Protein AF-A0A413R0N7-F1 (afdb_monomer_lite)

Secondary structure (DSSP, 8-state):
--GGG--TT-EEEEESSSEEEEEEEEEETTTTEEEEEETTS--EEEEETT-SSGGGBGGGEEEGGGGS------SS-GGGGG-HHHHHHHHHHHHHHHHHHSPTT--EEEEEE-TTSEEEEEETT--EEEEE--TTSPP-HHHHHHHHHHHHHTTPPP-PPTT-EEEEE-TTT--EEEEE--TTSHHHHHHHHTT--BSSHHHHHHTHHHHHHHHHHHHHHHHHHHHTT--

Radius of gyration: 25.95 Å; chains: 1; bounding box: 59×67×53 Å

Structure (mmCIF, N/CA/C/O backbone):
data_AF-A0A413R0N7-F1
#
_entry.id   AF-A0A413R0N7-F1
#
loop_
_atom_site.group_PDB
_atom_site.id
_atom_site.type_symbol
_atom_site.label_atom_id
_atom_site.label_alt_id
_atom_site.label_comp_id
_atom_site.label_asym_id
_atom_site.label_entity_id
_atom_site.label_seq_id
_atom_site.pdbx_PDB_ins_code
_atom_site.Cartn_x
_atom_site.Cartn_y
_atom_site.Cartn_z
_atom_site.occupancy
_atom_site.B_iso_or_equiv
_atom_site.auth_seq_id
_atom_site.auth_comp_id
_atom_site.auth_asym_id
_atom_site.auth_atom_id
_atom_site.pdbx_PDB_model_num
ATOM 1 N N . MET A 1 1 ? -0.217 -33.513 -11.420 1.00 85.69 1 MET A N 1
ATOM 2 C CA . MET A 1 1 ? -1.113 -34.635 -11.047 1.00 85.69 1 MET A CA 1
ATOM 3 C C . MET A 1 1 ? -0.708 -35.883 -11.823 1.00 85.69 1 MET A C 1
ATOM 5 O O . MET A 1 1 ? 0.141 -35.747 -12.698 1.00 85.69 1 MET A O 1
ATOM 9 N N . LYS A 1 2 ? -1.240 -37.066 -11.499 1.00 89.06 2 LYS A N 1
ATOM 10 C CA . LYS A 1 2 ? -1.077 -38.284 -12.320 1.00 89.06 2 LYS A CA 1
ATOM 11 C C . LYS A 1 2 ? -2.199 -38.403 -13.351 1.00 89.06 2 LYS A C 1
ATOM 13 O O . LYS A 1 2 ? -3.282 -37.854 -13.130 1.00 89.06 2 LYS A O 1
ATOM 18 N N . PHE A 1 3 ? -1.969 -39.124 -14.448 1.00 90.06 3 PHE A N 1
ATOM 19 C CA . PHE A 1 3 ? -2.973 -39.288 -15.505 1.00 90.06 3 PHE A CA 1
ATOM 20 C C . PHE A 1 3 ? -4.271 -39.928 -14.993 1.00 90.06 3 PHE A C 1
ATOM 22 O O . PHE A 1 3 ? -5.363 -39.467 -15.319 1.00 90.06 3 PHE A O 1
ATOM 29 N N . GLU A 1 4 ? -4.174 -40.910 -14.097 1.00 89.75 4 GLU A N 1
ATOM 30 C CA . GLU A 1 4 ? -5.331 -41.616 -13.529 1.00 89.75 4 GLU A CA 1
ATOM 31 C C . GLU A 1 4 ? -6.204 -40.723 -12.628 1.00 89.75 4 GLU A C 1
ATOM 33 O O . GLU A 1 4 ? -7.353 -41.054 -12.331 1.00 89.75 4 GLU A O 1
ATOM 38 N N . GLU A 1 5 ? -5.670 -39.585 -12.178 1.00 88.25 5 GLU A N 1
ATOM 39 C CA . GLU A 1 5 ? -6.392 -38.610 -11.359 1.00 88.25 5 GLU A CA 1
ATOM 40 C C . GLU A 1 5 ? -7.226 -37.646 -12.220 1.00 88.25 5 GLU A C 1
ATOM 42 O O . GLU A 1 5 ? -8.126 -36.984 -11.694 1.00 88.25 5 GLU A O 1
ATOM 47 N N . ALA A 1 6 ? -6.946 -37.547 -13.526 1.00 91.06 6 ALA A N 1
ATOM 48 C CA . ALA A 1 6 ? -7.587 -36.594 -14.424 1.00 91.06 6 ALA A CA 1
ATOM 49 C C . ALA A 1 6 ? -9.044 -36.964 -14.729 1.00 91.06 6 ALA A C 1
ATOM 51 O O . ALA A 1 6 ? -9.392 -38.118 -14.970 1.00 91.06 6 ALA A O 1
ATOM 52 N N . LYS A 1 7 ? -9.919 -35.951 -14.734 1.00 93.25 7 LYS A N 1
ATOM 53 C CA . LYS A 1 7 ? -11.345 -36.098 -15.059 1.00 93.25 7 LYS A CA 1
ATOM 54 C C . LYS A 1 7 ? -11.798 -34.940 -15.934 1.00 93.25 7 LYS A C 1
ATOM 56 O O . LYS A 1 7 ? -11.446 -33.794 -15.661 1.00 93.25 7 LYS A O 1
ATOM 61 N N . ILE A 1 8 ? -12.612 -35.231 -16.948 1.00 92.69 8 ILE A N 1
ATOM 62 C CA . ILE A 1 8 ? -13.290 -34.190 -17.728 1.00 92.69 8 ILE A CA 1
ATOM 63 C C . ILE A 1 8 ? -14.127 -33.335 -16.767 1.00 92.69 8 ILE A C 1
ATOM 65 O O . ILE A 1 8 ? -14.811 -33.861 -15.889 1.00 92.69 8 ILE A O 1
ATOM 69 N N . GLY A 1 9 ? -14.037 -32.015 -16.913 1.00 89.31 9 GLY A N 1
ATOM 70 C CA . GLY A 1 9 ? -14.667 -31.040 -16.025 1.00 89.31 9 GLY A CA 1
ATOM 71 C C . GLY A 1 9 ? -13.848 -30.691 -14.779 1.00 89.31 9 GLY A C 1
ATOM 72 O O . GLY A 1 9 ? -14.268 -29.830 -14.012 1.00 89.31 9 GLY A O 1
ATOM 73 N N . MET A 1 10 ? -12.684 -31.313 -14.556 1.00 91.88 10 MET A N 1
ATOM 74 C CA . MET A 1 10 ? -11.806 -30.931 -13.452 1.00 91.88 10 MET A CA 1
ATOM 75 C C . MET A 1 10 ? -11.160 -29.571 -13.726 1.00 91.88 10 MET A C 1
ATOM 77 O O . MET A 1 10 ? -10.447 -29.398 -14.715 1.00 91.88 10 MET A O 1
ATOM 81 N N . GLU A 1 11 ? -11.368 -28.626 -12.813 1.00 92.62 11 GLU A N 1
ATOM 82 C CA . GLU A 1 11 ? -10.623 -27.372 -12.794 1.00 92.62 11 GLU A CA 1
ATOM 83 C C . GLU A 1 11 ? -9.185 -27.619 -12.325 1.00 92.62 11 GLU A C 1
ATOM 85 O O . GLU A 1 11 ? -8.941 -28.302 -11.324 1.00 92.62 11 GLU A O 1
ATOM 90 N N . VAL A 1 12 ? -8.224 -27.031 -13.029 1.00 91.31 12 VAL A N 1
ATOM 91 C CA . VAL A 1 12 ? -6.790 -27.151 -12.765 1.00 91.31 12 VAL A CA 1
ATOM 92 C C . VAL A 1 12 ? -6.106 -25.791 -12.877 1.00 91.31 12 VAL A C 1
ATOM 94 O O . VAL A 1 12 ? -6.560 -24.889 -13.583 1.00 91.31 12 VAL A O 1
ATOM 97 N N . ILE A 1 13 ? -4.988 -25.647 -12.173 1.00 90.44 13 ILE A N 1
ATOM 98 C CA . ILE A 1 13 ? -4.048 -24.544 -12.353 1.00 90.44 13 ILE A CA 1
ATOM 99 C C . ILE A 1 13 ? -2.737 -25.102 -12.888 1.00 90.44 13 ILE A C 1
ATOM 101 O O . ILE A 1 13 ? -2.205 -26.092 -12.378 1.00 90.44 13 ILE A O 1
ATOM 105 N N . TRP A 1 14 ? -2.195 -24.397 -13.871 1.00 87.62 14 TRP A N 1
ATOM 106 C CA . TRP A 1 14 ? -0.844 -24.569 -14.370 1.00 87.62 14 TRP A CA 1
ATOM 107 C C . TRP A 1 14 ? 0.001 -23.356 -13.970 1.00 87.62 14 TRP A C 1
ATOM 109 O O . TRP A 1 14 ? -0.362 -22.214 -14.252 1.00 87.62 14 TRP A O 1
ATOM 119 N N . ASN A 1 15 ? 1.125 -23.594 -13.290 1.00 75.56 15 ASN A N 1
ATOM 120 C CA . ASN A 1 15 ? 2.086 -22.556 -12.891 1.00 75.56 15 ASN A CA 1
ATOM 121 C C . ASN A 1 15 ? 3.371 -22.650 -13.734 1.00 75.56 15 ASN A C 1
ATOM 123 O O . ASN A 1 15 ? 4.465 -22.727 -13.177 1.00 75.56 15 ASN A O 1
ATOM 127 N N . GLY A 1 16 ? 3.228 -22.709 -15.060 1.00 72.12 16 GLY A N 1
ATOM 128 C CA . GLY A 1 16 ? 4.356 -22.644 -15.991 1.00 72.12 16 GLY A CA 1
ATOM 129 C C . GLY A 1 16 ? 4.849 -21.213 -16.219 1.00 72.12 16 GLY A C 1
ATOM 130 O O . GLY A 1 16 ? 4.716 -20.345 -15.355 1.00 72.12 16 GLY A O 1
ATOM 131 N N . SER A 1 17 ? 5.384 -20.947 -17.414 1.00 69.25 17 SER A N 1
ATOM 132 C CA . SER A 1 17 ? 5.819 -19.605 -17.845 1.00 69.25 17 SER A CA 1
ATOM 133 C C . SER A 1 17 ? 4.695 -18.566 -17.798 1.00 69.25 17 SER A C 1
ATOM 135 O O . SER A 1 17 ? 4.945 -17.376 -17.618 1.00 69.25 17 SER A O 1
ATOM 137 N N . THR A 1 18 ? 3.444 -19.006 -17.919 1.00 68.06 18 THR A N 1
ATOM 138 C CA . THR A 1 18 ? 2.259 -18.177 -17.716 1.00 68.06 18 THR A CA 1
ATOM 139 C C . THR A 1 18 ? 1.304 -18.921 -16.797 1.00 68.06 18 THR A C 1
ATOM 141 O O . THR A 1 18 ? 0.946 -20.069 -17.057 1.00 68.06 18 THR A O 1
ATOM 144 N N . LYS A 1 19 ? 0.902 -18.284 -15.692 1.00 81.31 19 LYS A N 1
ATOM 145 C CA . LYS A 1 19 ? -0.088 -18.874 -14.788 1.00 81.31 19 LYS A CA 1
ATOM 146 C C . LYS A 1 19 ? -1.435 -18.936 -15.494 1.00 81.31 19 LYS A C 1
ATOM 148 O O . LYS A 1 19 ? -1.950 -17.905 -15.917 1.00 81.31 19 LYS A O 1
ATOM 153 N N . MET A 1 20 ? -2.009 -20.128 -15.570 1.00 85.44 20 MET A N 1
ATOM 154 C CA . MET A 1 20 ? -3.288 -20.375 -16.227 1.00 85.44 20 MET A CA 1
ATOM 155 C C . MET A 1 20 ? -4.208 -21.139 -15.281 1.00 85.44 20 MET A C 1
ATOM 157 O O . MET A 1 20 ? -3.799 -22.126 -14.666 1.00 85.44 20 MET A O 1
ATOM 161 N N . LYS A 1 21 ? -5.462 -20.692 -15.202 1.00 90.94 21 LYS A N 1
ATOM 162 C CA . LYS A 1 21 ? -6.581 -21.476 -14.676 1.00 90.94 21 LYS A CA 1
ATOM 163 C C . LYS A 1 21 ? -7.406 -21.979 -15.856 1.00 90.94 21 LYS A C 1
ATOM 165 O O . LYS A 1 21 ? -7.649 -21.223 -16.800 1.00 90.94 21 LYS A O 1
ATOM 170 N N . GLY A 1 22 ? -7.786 -23.247 -15.816 1.00 92.06 22 GLY A N 1
ATOM 171 C CA . GLY A 1 22 ? -8.585 -23.847 -16.870 1.00 92.06 22 GLY A CA 1
ATOM 172 C C . GLY A 1 22 ? -9.250 -25.144 -16.447 1.00 92.06 22 GLY A C 1
ATOM 173 O O . GLY A 1 22 ? -9.088 -25.618 -15.324 1.00 92.06 22 GLY A O 1
ATOM 174 N N . THR A 1 23 ? -9.998 -25.722 -17.376 1.00 94.75 23 THR A N 1
ATOM 175 C CA . THR A 1 23 ? -10.758 -26.956 -17.173 1.00 94.75 23 THR A CA 1
ATOM 176 C C . THR A 1 23 ? -10.256 -28.041 -18.116 1.00 94.75 23 THR A C 1
ATOM 178 O O . THR A 1 23 ? -10.036 -27.782 -19.302 1.00 94.75 23 THR A O 1
ATOM 181 N N . ILE A 1 24 ? -10.097 -29.264 -17.606 1.00 95.50 24 ILE A N 1
ATOM 182 C CA . ILE A 1 24 ? -9.829 -30.440 -18.440 1.00 95.50 24 ILE A CA 1
ATOM 183 C C . ILE A 1 24 ? -11.075 -30.733 -19.277 1.00 95.50 24 ILE A C 1
ATOM 185 O O . ILE A 1 24 ? -12.147 -31.012 -18.740 1.00 95.50 24 ILE A O 1
ATOM 189 N N . THR A 1 25 ? -10.939 -30.677 -20.596 1.00 96.06 25 THR A N 1
ATOM 190 C CA . THR A 1 25 ? -12.051 -30.880 -21.542 1.00 96.06 25 THR A CA 1
ATOM 191 C C . THR A 1 25 ? -11.939 -32.179 -22.326 1.00 96.06 25 THR A C 1
ATOM 193 O O . THR A 1 25 ? -12.964 -32.731 -22.717 1.00 96.06 25 THR A O 1
ATOM 196 N N . ILE A 1 26 ? -10.719 -32.683 -22.525 1.00 95.69 26 ILE A N 1
ATOM 197 C CA . ILE A 1 26 ? -10.444 -33.936 -23.235 1.00 95.69 26 ILE A CA 1
ATOM 198 C C . ILE A 1 26 ? -9.404 -34.724 -22.442 1.00 95.69 26 ILE A C 1
ATOM 200 O O . ILE A 1 26 ? -8.494 -34.136 -21.857 1.00 95.69 26 ILE A O 1
ATOM 204 N N . ILE A 1 27 ? -9.562 -36.045 -22.434 1.00 95.62 27 ILE A N 1
ATOM 205 C CA . ILE A 1 27 ? -8.580 -37.011 -21.949 1.00 95.62 27 ILE A CA 1
ATOM 206 C C . ILE A 1 27 ? -8.322 -37.972 -23.108 1.00 95.62 27 ILE A C 1
ATOM 208 O O . ILE A 1 27 ? -9.264 -38.613 -23.578 1.00 95.62 27 ILE A O 1
ATOM 212 N N . ASP A 1 28 ? -7.079 -38.050 -23.568 1.00 92.94 28 ASP A N 1
ATOM 213 C CA . ASP A 1 28 ? -6.640 -39.004 -24.580 1.00 92.94 28 ASP A CA 1
ATOM 214 C C . ASP A 1 28 ? -5.872 -40.144 -23.904 1.00 92.94 28 ASP A C 1
ATOM 216 O O . ASP A 1 28 ? -4.867 -39.951 -23.219 1.00 92.94 28 ASP A O 1
ATOM 220 N N . THR A 1 29 ? -6.392 -41.359 -24.047 1.00 91.19 29 THR A N 1
ATOM 221 C CA . THR A 1 29 ? -5.802 -42.560 -23.453 1.00 91.19 29 THR A CA 1
ATOM 222 C C . THR A 1 29 ? -4.704 -43.182 -24.311 1.00 91.19 29 THR A C 1
ATOM 224 O O . THR A 1 29 ? -3.987 -44.042 -23.802 1.00 91.19 29 THR A O 1
ATOM 227 N N . GLN A 1 30 ? -4.587 -42.814 -25.593 1.00 88.69 30 GLN A N 1
ATOM 228 C CA . GLN A 1 30 ? -3.574 -43.380 -26.492 1.00 88.69 30 GLN A CA 1
ATOM 229 C C . GLN A 1 30 ? -2.180 -42.862 -26.147 1.00 88.69 30 GLN A C 1
ATOM 231 O O . GLN A 1 30 ? -1.244 -43.651 -26.049 1.00 88.69 30 GLN A O 1
ATOM 236 N N . ASP A 1 31 ? -2.061 -41.557 -25.911 1.00 89.19 31 ASP A N 1
ATOM 237 C CA . ASP A 1 31 ? -0.804 -40.881 -25.573 1.00 89.19 31 ASP A CA 1
ATOM 238 C C . ASP A 1 31 ? -0.749 -40.388 -24.116 1.00 89.19 31 ASP A C 1
ATOM 240 O O . ASP A 1 31 ? 0.201 -39.716 -23.715 1.00 89.19 31 ASP A O 1
ATOM 244 N N . LYS A 1 32 ? -1.756 -40.754 -23.309 1.00 91.88 32 LYS A N 1
ATOM 245 C CA . LYS A 1 32 ? -1.904 -40.357 -21.902 1.00 91.88 32 LYS A CA 1
ATOM 246 C C . LYS A 1 32 ? -1.790 -38.843 -21.712 1.00 91.88 32 LYS A C 1
ATOM 248 O O . LYS A 1 32 ? -0.984 -38.351 -20.912 1.00 91.88 32 LYS A O 1
ATOM 253 N N . SER A 1 33 ? -2.622 -38.104 -22.437 1.00 93.44 33 SER A N 1
ATOM 254 C CA . SER A 1 33 ? -2.637 -36.647 -22.409 1.00 93.44 33 SER A CA 1
ATOM 255 C C . SER A 1 33 ? -4.002 -36.059 -22.053 1.00 93.44 33 SER A C 1
ATOM 257 O O . SER A 1 33 ? -5.047 -36.711 -22.127 1.00 93.44 33 SER A O 1
ATOM 259 N N . VAL A 1 34 ? -4.008 -34.804 -21.606 1.00 95.19 34 VAL A N 1
ATOM 260 C CA . VAL A 1 34 ? -5.233 -34.061 -21.288 1.00 95.19 34 VAL A CA 1
ATOM 261 C C . VAL A 1 34 ? -5.216 -32.680 -21.924 1.00 95.19 34 VAL A C 1
ATOM 263 O O . VAL A 1 34 ? -4.203 -31.980 -21.885 1.00 95.19 34 VAL A O 1
ATOM 266 N N . LEU A 1 35 ? -6.357 -32.260 -22.471 1.00 95.19 35 LEU A N 1
ATOM 267 C CA . LEU A 1 35 ? -6.546 -30.911 -22.997 1.00 95.19 35 LEU A CA 1
ATOM 268 C C . LEU A 1 35 ? -7.145 -30.011 -21.922 1.00 95.19 35 LEU A C 1
ATOM 270 O O . LEU A 1 35 ? -8.294 -30.204 -21.507 1.00 95.19 35 LEU A O 1
ATOM 274 N N . VAL A 1 36 ? -6.408 -28.972 -21.544 1.00 94.31 36 VAL A N 1
ATOM 275 C CA . VAL A 1 36 ? -6.887 -27.918 -20.649 1.00 94.31 36 VAL A CA 1
ATOM 276 C C . VAL A 1 36 ? -7.262 -26.691 -21.470 1.00 94.31 36 VAL A C 1
ATOM 278 O O . VAL A 1 36 ? -6.453 -26.166 -22.236 1.00 94.31 36 VAL A O 1
ATOM 281 N N . VAL A 1 37 ? -8.491 -26.213 -21.288 1.00 93.69 37 VAL A N 1
ATOM 282 C CA . VAL A 1 37 ? -8.981 -24.961 -21.881 1.00 93.69 37 VAL A CA 1
ATOM 283 C C . VAL A 1 37 ? -9.011 -23.893 -20.797 1.00 93.69 37 VAL A C 1
ATOM 285 O O . VAL A 1 37 ? -9.559 -24.142 -19.723 1.00 93.69 37 VAL A O 1
ATOM 288 N N . SER A 1 38 ? -8.415 -22.728 -21.052 1.00 90.81 38 SER A N 1
ATOM 289 C CA . SER A 1 38 ? -8.383 -21.628 -20.079 1.00 90.81 38 SER A CA 1
ATOM 290 C C . SER A 1 38 ? -9.768 -21.034 -19.847 1.00 90.81 38 SER A C 1
ATOM 292 O O . SER A 1 38 ? -10.638 -21.082 -20.720 1.00 90.81 38 SER A O 1
ATOM 294 N N . ASP A 1 39 ? -9.960 -20.421 -18.679 1.00 86.38 39 ASP A N 1
ATOM 295 C CA . ASP A 1 39 ? -11.225 -19.767 -18.317 1.00 86.38 39 ASP A CA 1
ATOM 296 C C . ASP A 1 39 ? -11.583 -18.616 -19.285 1.00 86.38 39 ASP A C 1
ATOM 298 O O . ASP A 1 39 ? -12.751 -18.425 -19.623 1.00 86.38 39 ASP A O 1
ATOM 302 N N . ASP A 1 40 ? -10.577 -17.895 -19.798 1.00 83.38 40 ASP A N 1
ATOM 303 C CA . ASP A 1 40 ? -10.729 -16.860 -20.837 1.00 83.38 40 ASP A CA 1
ATOM 304 C C . ASP A 1 40 ? -10.950 -17.432 -22.254 1.00 83.38 40 ASP A C 1
ATOM 306 O O . ASP A 1 40 ? -11.175 -16.682 -23.204 1.00 83.38 40 ASP A O 1
ATOM 310 N N . LYS A 1 41 ? -10.909 -18.765 -22.395 1.00 82.06 41 LYS A N 1
ATOM 311 C CA . LYS A 1 41 ? -11.032 -19.545 -23.639 1.00 82.06 41 LYS A CA 1
ATOM 312 C C . LYS A 1 41 ? -9.979 -19.236 -24.705 1.00 82.06 41 LYS A C 1
ATOM 314 O O . LYS A 1 41 ? -10.099 -19.734 -25.827 1.00 82.06 41 LYS A O 1
ATOM 319 N N . PHE A 1 42 ? -8.964 -18.443 -24.373 1.00 82.19 42 PHE A N 1
ATOM 320 C CA . PHE A 1 42 ? -7.923 -18.023 -25.301 1.00 82.19 42 PHE A CA 1
ATOM 321 C C . PHE A 1 42 ? -6.896 -19.135 -25.547 1.00 82.19 42 PHE A C 1
ATOM 323 O O . PHE A 1 42 ? -6.450 -19.331 -26.676 1.00 82.19 42 PHE A O 1
ATOM 330 N N . PHE A 1 43 ? -6.562 -19.911 -24.513 1.00 82.75 43 PHE A N 1
ATOM 331 C CA . PHE A 1 43 ? -5.569 -20.978 -24.577 1.00 82.75 43 PHE A CA 1
ATOM 332 C C . PHE A 1 43 ? -6.212 -22.362 -24.506 1.00 82.75 43 PHE A C 1
ATOM 334 O O . PHE A 1 43 ? -7.103 -22.634 -23.696 1.00 82.75 43 PHE A O 1
ATOM 341 N N . LYS A 1 44 ? -5.708 -23.265 -25.348 1.00 91.81 44 LYS A N 1
ATOM 342 C CA . LYS A 1 44 ? -6.012 -24.697 -25.321 1.00 91.81 44 LYS A CA 1
ATOM 343 C C . LYS A 1 44 ? -4.687 -25.442 -25.362 1.00 91.81 44 LYS A C 1
ATOM 345 O O . LYS A 1 44 ? -4.005 -25.406 -26.383 1.00 91.81 44 LYS A O 1
ATOM 350 N N . LEU A 1 45 ? -4.301 -26.040 -24.242 1.00 91.75 45 LEU A N 1
ATOM 351 C CA . LEU A 1 45 ? -2.979 -26.639 -24.068 1.00 91.75 45 LEU A CA 1
ATOM 352 C C . LEU A 1 45 ? -3.104 -28.112 -23.699 1.00 91.75 45 LEU A C 1
ATOM 354 O O . LEU A 1 45 ? -3.902 -28.474 -22.833 1.00 91.75 45 LEU A O 1
ATOM 358 N N . TRP A 1 46 ? -2.301 -28.939 -24.363 1.00 92.94 46 TRP A N 1
ATOM 359 C CA . TRP A 1 46 ? -2.164 -30.356 -24.056 1.00 92.94 46 TRP A CA 1
ATOM 360 C C . TRP A 1 46 ? -1.082 -30.574 -23.004 1.00 92.94 46 TRP A C 1
ATOM 362 O O . TRP A 1 46 ? -0.028 -29.939 -23.058 1.00 92.94 46 TRP A O 1
ATOM 372 N N . PHE A 1 47 ? -1.354 -31.478 -22.069 1.00 92.69 47 PHE A N 1
ATOM 373 C CA . PHE A 1 47 ? -0.420 -31.917 -21.039 1.00 92.69 47 PHE A CA 1
ATOM 374 C C . PHE A 1 47 ? -0.273 -33.433 -21.094 1.00 92.69 47 PHE A C 1
ATOM 376 O O . PHE A 1 47 ? -1.287 -34.118 -21.195 1.00 92.69 47 PHE A O 1
ATOM 383 N N . PHE A 1 48 ? 0.951 -33.950 -20.995 1.00 92.44 48 PHE A N 1
ATOM 384 C CA . PHE A 1 48 ? 1.275 -35.365 -21.229 1.00 92.44 48 PHE A CA 1
ATOM 385 C C . PHE A 1 48 ? 1.909 -35.996 -19.983 1.00 92.44 48 PHE A C 1
ATOM 387 O O . PHE A 1 48 ? 2.712 -35.349 -19.307 1.00 92.44 48 PHE A O 1
ATOM 394 N N . ASP A 1 49 ? 1.550 -37.241 -19.660 1.00 86.19 49 ASP A N 1
ATOM 395 C CA . ASP A 1 49 ? 2.052 -37.971 -18.476 1.00 86.19 49 ASP A CA 1
ATOM 396 C C . ASP A 1 49 ? 3.570 -38.260 -18.542 1.00 86.19 49 ASP A C 1
ATOM 398 O O . ASP A 1 49 ? 4.263 -38.265 -17.518 1.00 86.19 49 ASP A O 1
ATOM 402 N N . ASP A 1 50 ? 4.091 -38.416 -19.765 1.00 80.19 50 ASP A N 1
ATOM 403 C CA . ASP A 1 50 ? 5.502 -38.678 -20.084 1.00 80.19 50 ASP A CA 1
ATOM 404 C C . ASP A 1 50 ? 6.027 -37.694 -21.148 1.00 80.19 50 ASP A C 1
ATOM 406 O O . ASP A 1 50 ? 6.456 -38.059 -22.240 1.00 80.19 50 ASP A O 1
ATOM 410 N N . SER A 1 51 ? 5.889 -36.396 -20.868 1.00 73.31 51 SER A N 1
ATOM 411 C CA . SER A 1 51 ? 6.313 -35.339 -21.791 1.00 73.31 51 SER A CA 1
ATOM 4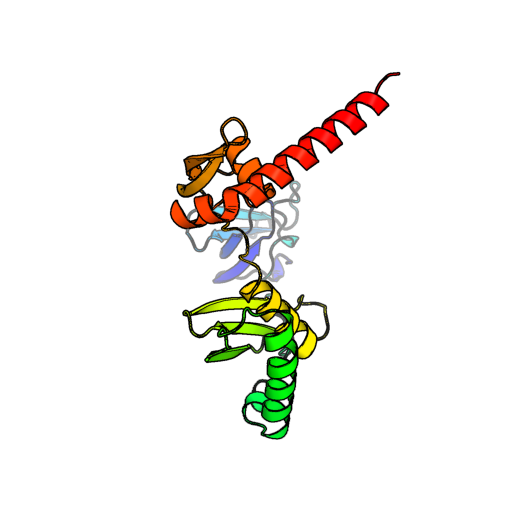12 C C . SER A 1 51 ? 7.842 -35.217 -21.859 1.00 73.31 51 SER A C 1
ATOM 414 O O . SER A 1 51 ? 8.477 -34.933 -20.844 1.00 73.31 51 SER A O 1
ATOM 416 N N . GLU A 1 52 ? 8.432 -35.270 -23.061 1.00 72.44 52 GLU A N 1
ATOM 417 C CA . GLU A 1 52 ? 9.838 -34.872 -23.281 1.00 72.44 52 GLU A CA 1
ATOM 418 C C . GLU A 1 52 ? 10.077 -33.386 -22.945 1.00 72.44 52 GLU A C 1
ATOM 420 O O . GLU A 1 52 ? 11.186 -32.979 -22.592 1.00 72.44 52 GLU A O 1
ATOM 425 N N . ASN A 1 53 ? 9.025 -32.561 -23.023 1.00 75.38 53 ASN A N 1
ATOM 426 C CA . ASN A 1 53 ? 9.060 -31.167 -22.601 1.00 75.38 53 ASN A CA 1
ATOM 427 C C . ASN A 1 53 ? 8.469 -31.022 -21.184 1.00 75.38 53 ASN A C 1
ATOM 429 O O . ASN A 1 53 ? 7.241 -31.067 -21.035 1.00 75.38 53 ASN A O 1
ATOM 433 N N . PRO A 1 54 ? 9.285 -30.750 -20.148 1.00 74.88 54 PRO A N 1
ATOM 434 C CA . PRO A 1 54 ? 8.817 -30.704 -18.759 1.00 74.88 54 PRO A CA 1
ATOM 435 C C . PRO A 1 54 ? 7.787 -29.591 -18.504 1.00 74.88 54 PRO A C 1
ATOM 437 O O . PRO A 1 54 ? 7.066 -29.622 -17.510 1.00 74.88 54 PRO A O 1
ATOM 440 N N . THR A 1 55 ? 7.688 -28.611 -19.407 1.00 78.56 55 THR A N 1
ATOM 441 C CA . THR A 1 55 ? 6.752 -27.480 -19.323 1.00 78.56 55 THR A CA 1
ATOM 442 C C . THR A 1 55 ? 5.290 -27.920 -19.419 1.00 78.56 55 THR A C 1
ATOM 444 O O . THR A 1 55 ? 4.430 -27.348 -18.746 1.00 78.56 55 THR A O 1
ATOM 447 N N . PHE A 1 56 ? 5.025 -28.947 -20.230 1.00 85.44 56 PHE A N 1
ATOM 448 C CA . PHE A 1 56 ? 3.692 -29.497 -20.494 1.00 85.44 56 PHE A CA 1
ATOM 449 C C . PHE A 1 56 ? 3.526 -30.899 -19.894 1.00 85.44 56 PHE A C 1
ATOM 451 O O . PHE A 1 56 ? 2.670 -31.670 -20.315 1.00 85.44 56 PHE A O 1
ATOM 458 N N . ASP A 1 57 ? 4.338 -31.240 -18.892 1.00 87.62 57 ASP A N 1
ATOM 459 C CA . ASP A 1 57 ? 4.159 -32.474 -18.130 1.00 87.62 57 ASP A CA 1
ATOM 460 C C . ASP A 1 57 ? 2.889 -32.358 -17.266 1.00 87.62 57 ASP A C 1
ATOM 462 O O . ASP A 1 57 ? 2.659 -31.352 -16.583 1.00 87.62 57 ASP A O 1
ATOM 466 N N . LEU A 1 58 ? 2.061 -33.400 -17.268 1.00 88.81 58 LEU A N 1
ATOM 467 C CA . LEU A 1 58 ? 0.843 -33.518 -16.466 1.00 88.81 58 LEU A CA 1
ATOM 468 C C . LEU A 1 58 ? 1.093 -33.319 -14.958 1.00 88.81 58 LEU A C 1
ATOM 470 O O . LEU A 1 58 ? 0.229 -32.832 -14.214 1.00 88.81 58 LEU A O 1
ATOM 474 N N . LYS A 1 59 ? 2.308 -33.616 -14.488 1.00 88.12 59 LYS A N 1
ATOM 475 C CA . LYS A 1 59 ? 2.774 -33.355 -13.119 1.00 88.12 59 LYS A CA 1
ATOM 476 C C . LYS A 1 59 ? 2.727 -31.870 -12.759 1.00 88.12 59 LYS A C 1
ATOM 478 O O . LYS A 1 59 ? 2.527 -31.555 -11.585 1.00 88.12 59 LYS A O 1
ATOM 483 N N . THR A 1 60 ? 2.831 -30.969 -13.739 1.00 88.06 60 THR A N 1
ATOM 484 C CA . THR A 1 60 ? 2.761 -29.511 -13.535 1.00 88.06 60 THR A CA 1
ATOM 485 C C . THR A 1 60 ? 1.343 -28.997 -13.270 1.00 88.06 60 THR A C 1
ATOM 487 O O . THR A 1 60 ? 1.187 -27.928 -12.671 1.00 88.06 60 THR A O 1
ATOM 490 N N . LEU A 1 61 ? 0.311 -29.759 -13.653 1.00 88.94 61 LEU A N 1
ATOM 491 C CA . LEU A 1 61 ? -1.082 -29.441 -13.350 1.00 88.94 61 LEU A CA 1
ATOM 492 C C . LEU A 1 61 ? -1.417 -29.767 -11.895 1.00 88.94 61 LEU A C 1
ATOM 494 O O . LEU A 1 61 ? -1.128 -30.859 -11.386 1.00 88.94 61 LEU A O 1
ATOM 498 N N . LYS A 1 62 ? -2.083 -28.823 -11.231 1.00 88.81 62 LYS A N 1
ATOM 499 C CA . LYS A 1 62 ? -2.610 -28.991 -9.874 1.00 88.81 62 LYS A CA 1
ATOM 500 C C . LYS A 1 62 ? -4.131 -28.838 -9.894 1.00 88.81 62 LYS A C 1
ATOM 502 O O . LYS A 1 62 ? -4.599 -27.817 -10.397 1.00 88.81 62 LYS A O 1
ATOM 507 N N . PRO A 1 63 ? -4.908 -29.787 -9.336 1.00 86.56 63 PRO A N 1
ATOM 508 C CA . PRO A 1 63 ? -6.352 -29.627 -9.192 1.00 86.56 63 PRO A CA 1
ATOM 509 C C . PRO A 1 63 ? -6.683 -28.320 -8.468 1.00 86.56 63 PRO A C 1
ATOM 511 O O . PRO A 1 63 ? -6.138 -28.049 -7.396 1.00 86.56 63 PRO A O 1
ATOM 514 N N . TYR A 1 64 ? -7.596 -27.520 -9.011 1.00 76.25 64 TYR A N 1
ATOM 515 C CA . TYR A 1 64 ? -8.013 -26.255 -8.404 1.00 76.25 64 TYR A CA 1
ATOM 516 C C . TYR A 1 64 ? -8.575 -26.473 -6.994 1.00 76.25 64 TYR A C 1
ATOM 518 O O . TYR A 1 64 ? -8.261 -25.718 -6.085 1.00 76.25 64 TYR A O 1
ATOM 526 N N . ASN A 1 65 ? -9.264 -27.595 -6.761 1.00 65.25 65 ASN A N 1
ATOM 527 C CA . ASN A 1 65 ? -9.761 -27.976 -5.433 1.00 65.25 65 ASN A CA 1
ATOM 528 C C . ASN A 1 65 ? -8.649 -28.371 -4.441 1.00 65.25 65 ASN A C 1
ATOM 530 O O . ASN A 1 65 ? -8.851 -28.271 -3.235 1.00 65.25 65 ASN A O 1
ATOM 534 N N . SER A 1 66 ? -7.464 -28.774 -4.919 1.00 51.12 66 SER A N 1
ATOM 535 C CA . SER A 1 66 ? -6.264 -28.947 -4.073 1.00 51.12 66 SER A CA 1
ATOM 536 C C . SER A 1 66 ? -5.538 -27.622 -3.799 1.00 51.12 66 SER A C 1
ATOM 538 O O . SER A 1 66 ? -4.686 -27.543 -2.919 1.00 51.12 66 SER A O 1
ATOM 540 N N . ILE A 1 67 ? -5.937 -26.569 -4.519 1.00 46.53 67 ILE A N 1
ATOM 541 C CA . ILE A 1 67 ? -5.723 -25.157 -4.199 1.00 46.53 67 ILE A CA 1
ATOM 542 C C . ILE A 1 67 ? -7.057 -24.595 -3.672 1.00 46.53 67 ILE A C 1
ATOM 544 O O . ILE A 1 67 ? -7.402 -23.432 -3.877 1.00 46.53 67 ILE A O 1
ATOM 548 N N . GLN A 1 68 ? -7.806 -25.390 -2.891 1.00 45.00 68 GLN A N 1
ATOM 549 C CA . GLN A 1 68 ? -8.365 -24.761 -1.708 1.00 45.00 68 GLN A CA 1
ATOM 550 C C . GLN A 1 68 ? -7.170 -24.092 -1.059 1.00 45.00 68 GLN A C 1
ATOM 552 O O . GLN A 1 68 ? -6.215 -24.766 -0.665 1.00 45.00 68 GLN A O 1
ATOM 557 N N . LEU A 1 69 ? -7.196 -22.755 -1.059 1.00 43.25 69 LEU A N 1
ATOM 558 C CA . LEU A 1 69 ? -6.454 -21.970 -0.104 1.00 43.25 69 LEU A CA 1
ATOM 559 C C . LEU A 1 69 ? -6.411 -22.832 1.149 1.00 43.25 69 LEU A C 1
ATOM 561 O O . LEU A 1 69 ? -7.466 -23.131 1.720 1.00 43.25 69 LEU A O 1
ATOM 565 N N . THR A 1 70 ? -5.223 -23.249 1.577 1.00 39.84 70 T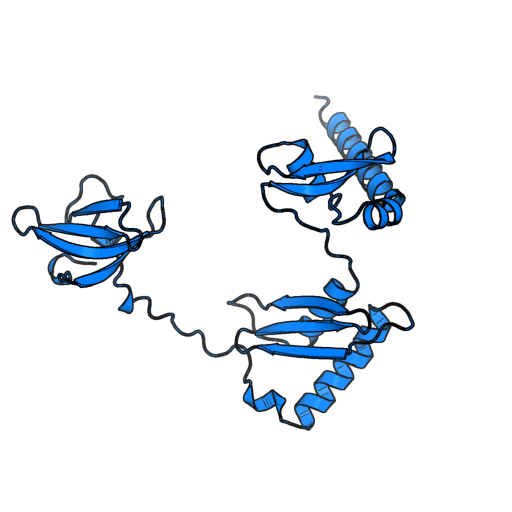HR A N 1
ATOM 566 C CA . THR A 1 70 ? -5.037 -23.368 3.008 1.00 39.84 70 THR A CA 1
ATOM 567 C C . THR A 1 70 ? -5.479 -21.996 3.484 1.00 39.84 70 THR A C 1
ATOM 569 O O . THR A 1 70 ? -4.800 -20.999 3.237 1.00 39.84 70 THR A O 1
ATOM 572 N N . LYS A 1 71 ? -6.733 -21.887 3.949 1.00 47.81 71 LYS A N 1
ATOM 573 C CA . LYS A 1 71 ? -7.245 -20.675 4.561 1.00 47.81 71 LYS A CA 1
ATOM 574 C C . LYS A 1 71 ? -6.311 -20.552 5.739 1.00 47.81 71 LYS A C 1
ATOM 576 O O . LYS A 1 71 ? -6.514 -21.235 6.741 1.00 47.81 71 LYS A O 1
ATOM 581 N N . LYS A 1 72 ? -5.207 -19.816 5.550 1.00 58.56 72 LYS A N 1
ATOM 582 C CA . LYS A 1 72 ? -4.285 -19.512 6.627 1.00 58.56 72 LYS A CA 1
ATOM 583 C C . LYS A 1 72 ? -5.215 -19.009 7.727 1.00 58.56 72 LYS A C 1
ATOM 585 O O . LYS A 1 72 ? -6.089 -18.185 7.415 1.00 58.56 72 LYS A O 1
ATOM 590 N N . PRO A 1 73 ? -5.146 -19.599 8.931 1.00 65.38 73 PRO A N 1
ATOM 591 C CA . PRO A 1 73 ? -6.039 -19.203 10.002 1.00 65.38 73 PRO A CA 1
ATOM 592 C C . PRO A 1 73 ? -5.995 -17.674 10.116 1.00 65.38 73 PRO A C 1
ATOM 594 O O . PRO A 1 73 ? -4.934 -17.094 9.838 1.00 65.38 73 PRO A O 1
ATOM 597 N N . PRO A 1 74 ? -7.130 -17.017 10.420 1.00 72.69 74 PRO A N 1
ATOM 598 C CA . PRO A 1 74 ? -7.180 -15.567 10.531 1.00 72.69 74 PRO A CA 1
ATOM 599 C C . PRO A 1 74 ? -5.984 -15.066 11.340 1.00 72.69 74 PRO A C 1
ATOM 601 O O . PRO A 1 74 ? -5.701 -15.578 12.420 1.00 72.69 74 PRO A O 1
ATOM 604 N N . LYS A 1 75 ? -5.254 -14.093 10.791 1.00 83.25 75 LYS A N 1
ATOM 605 C CA . LYS A 1 75 ? -4.117 -13.468 11.482 1.00 83.25 75 LYS A CA 1
ATOM 606 C C . LYS A 1 75 ? -4.584 -12.702 12.715 1.00 83.25 75 LYS A C 1
ATOM 608 O O . LYS A 1 75 ? -3.822 -12.531 13.657 1.00 83.25 75 LYS A O 1
ATOM 613 N N . PHE A 1 76 ? -5.830 -12.250 12.676 1.00 84.12 76 PHE A N 1
ATOM 614 C CA . PHE A 1 76 ? -6.491 -11.532 13.740 1.00 84.12 76 PHE A CA 1
ATOM 615 C C . PHE A 1 76 ? -7.884 -12.123 13.954 1.00 84.12 76 PHE A C 1
ATOM 617 O O . PHE A 1 76 ? -8.620 -12.359 12.988 1.00 84.12 76 PHE A O 1
ATOM 624 N N . ASP A 1 77 ? -8.221 -12.366 15.217 1.00 84.44 77 ASP A N 1
ATOM 625 C CA . ASP A 1 77 ? -9.564 -12.750 15.623 1.00 84.44 77 ASP A CA 1
ATOM 626 C C . ASP A 1 77 ? -10.463 -11.512 15.591 1.00 84.44 77 ASP A C 1
ATOM 628 O O . ASP A 1 77 ? -10.316 -10.597 16.399 1.00 84.44 77 ASP A O 1
ATOM 632 N N . ILE A 1 78 ? -11.357 -11.452 14.603 1.00 84.12 78 ILE A N 1
ATOM 633 C CA . ILE A 1 78 ? -12.172 -10.259 14.362 1.00 84.12 78 ILE A CA 1
ATOM 634 C C . ILE A 1 78 ? -13.213 -10.034 15.454 1.00 84.12 78 ILE A C 1
ATOM 636 O O . ILE A 1 78 ? -13.674 -8.908 15.620 1.00 84.12 78 ILE A O 1
ATOM 640 N N . ASP A 1 79 ? -13.555 -11.083 16.197 1.00 86.12 79 ASP A N 1
ATOM 641 C CA . ASP A 1 79 ? -14.560 -11.016 17.251 1.00 86.12 79 ASP A CA 1
ATOM 642 C C . ASP A 1 79 ? -14.035 -10.181 18.439 1.00 86.12 79 ASP A C 1
ATOM 644 O O . ASP A 1 79 ? -14.812 -9.643 19.226 1.00 86.12 79 ASP A O 1
ATOM 648 N N . LEU A 1 80 ? -12.713 -9.963 18.514 1.00 85.50 80 LEU A N 1
ATOM 649 C CA . LEU A 1 80 ? -12.087 -9.046 19.470 1.00 85.50 80 LEU A CA 1
ATOM 650 C C . LEU A 1 80 ? -12.388 -7.567 19.192 1.00 85.50 80 LEU A C 1
ATOM 652 O O . LEU A 1 80 ? -12.208 -6.755 20.096 1.00 85.50 80 LEU A O 1
ATOM 656 N N . ILE A 1 81 ? -12.846 -7.184 17.991 1.00 85.62 81 ILE A N 1
ATOM 657 C CA . ILE A 1 81 ? -13.141 -5.771 17.667 1.00 85.62 81 ILE A CA 1
ATOM 658 C C . ILE A 1 81 ? -14.210 -5.189 18.597 1.00 85.62 81 ILE A C 1
ATOM 660 O O . ILE A 1 81 ? -14.146 -4.005 18.933 1.00 85.62 81 ILE A O 1
ATOM 664 N N . ASP A 1 82 ? -15.149 -6.018 19.049 1.00 84.81 82 ASP A N 1
ATOM 665 C CA . ASP A 1 82 ? -16.249 -5.599 19.918 1.00 84.81 82 ASP A CA 1
ATOM 666 C C . ASP A 1 82 ? -15.890 -5.662 21.420 1.00 84.81 82 ASP A C 1
ATOM 668 O O . ASP A 1 82 ? -16.687 -5.253 22.269 1.00 84.81 82 ASP A O 1
ATOM 672 N N . SER A 1 83 ? -14.687 -6.136 21.780 1.00 91.56 83 SER A N 1
ATOM 673 C CA . SER A 1 83 ? -14.203 -6.129 23.169 1.00 91.56 83 SER A CA 1
ATOM 674 C C . SER A 1 83 ? -13.825 -4.715 23.609 1.00 91.56 83 SER A C 1
ATOM 676 O O . SER A 1 83 ? -13.035 -4.023 22.963 1.00 91.56 83 SER A O 1
ATOM 678 N N . LYS A 1 84 ? -14.331 -4.305 24.777 1.00 92.12 84 LYS A N 1
ATOM 679 C CA . LYS A 1 84 ? -13.997 -3.012 25.393 1.00 92.12 84 LYS A CA 1
ATOM 680 C C . LYS A 1 84 ? -12.519 -2.912 25.751 1.00 92.12 84 LYS A C 1
ATOM 682 O O . LYS A 1 84 ? -11.912 -1.859 25.573 1.00 92.12 84 LYS A O 1
ATOM 687 N N . GLU A 1 85 ? -11.944 -3.998 26.256 1.00 91.44 85 GLU A N 1
ATOM 688 C CA . GLU A 1 85 ? -10.531 -4.079 26.616 1.00 91.44 85 GLU A CA 1
ATOM 689 C C . GLU A 1 85 ? -9.654 -3.887 25.375 1.00 91.44 85 GLU A C 1
ATOM 691 O O . GLU A 1 85 ? -8.691 -3.119 25.404 1.00 91.44 85 GLU A O 1
ATOM 696 N N . PHE A 1 86 ? -10.026 -4.532 24.266 1.00 91.44 86 PHE A N 1
ATOM 697 C CA . PHE A 1 86 ? -9.322 -4.384 22.998 1.00 91.44 86 PHE A CA 1
ATOM 698 C C . PHE A 1 86 ? -9.446 -2.965 22.431 1.00 91.44 86 PHE A C 1
ATOM 700 O O . PHE A 1 86 ? -8.434 -2.371 22.058 1.00 91.44 86 PHE A O 1
ATOM 707 N N . GLN A 1 87 ? -10.652 -2.390 22.416 1.00 90.25 87 GLN A N 1
ATOM 708 C CA . GLN A 1 87 ? -10.872 -1.012 21.964 1.00 90.25 87 GLN A CA 1
ATOM 709 C C . GLN A 1 87 ? -10.053 -0.010 22.786 1.00 90.25 87 GLN A C 1
ATOM 711 O O . GLN A 1 87 ? -9.342 0.810 22.209 1.00 90.25 87 GLN A O 1
ATOM 716 N N . SER A 1 88 ? -10.057 -0.136 24.117 1.00 93.94 88 SER A N 1
ATOM 717 C CA . SER A 1 88 ? -9.276 0.732 25.008 1.00 93.94 88 SER A CA 1
ATOM 718 C C . SER A 1 88 ? -7.764 0.625 24.760 1.00 93.94 88 SER A C 1
ATOM 720 O O . SER A 1 88 ? -7.046 1.633 24.758 1.00 93.94 88 SER A O 1
ATOM 722 N N . TYR A 1 89 ? -7.266 -0.585 24.488 1.00 93.62 89 TYR A N 1
ATOM 723 C CA . TYR A 1 89 ? -5.871 -0.784 24.101 1.00 93.62 89 TYR A CA 1
ATOM 724 C C . TYR A 1 89 ? -5.549 -0.117 22.754 1.00 93.62 89 TYR A C 1
ATOM 726 O O . TYR A 1 89 ? -4.563 0.617 22.654 1.00 93.62 89 TYR A O 1
ATOM 734 N N . VAL A 1 90 ? -6.395 -0.308 21.737 1.00 92.81 90 VAL A N 1
ATOM 735 C CA . VAL A 1 90 ? -6.230 0.316 20.414 1.00 92.81 90 VAL A CA 1
ATOM 736 C C . VAL A 1 90 ? -6.242 1.844 20.513 1.00 92.81 90 VAL A C 1
ATOM 738 O O . VAL A 1 90 ? -5.366 2.488 19.940 1.00 92.81 90 VAL A O 1
ATOM 741 N N . GLU A 1 91 ? -7.161 2.431 21.280 1.00 93.50 91 GLU A N 1
ATOM 742 C CA . GLU A 1 91 ? -7.218 3.880 21.527 1.00 93.50 91 GLU A CA 1
ATOM 743 C C . GLU A 1 91 ? -5.933 4.407 22.174 1.00 93.50 91 GLU A C 1
ATOM 745 O O . GLU A 1 91 ? -5.406 5.444 21.768 1.00 93.50 91 GLU A O 1
ATOM 750 N N . THR A 1 92 ? -5.378 3.664 23.135 1.00 94.44 92 THR A N 1
ATOM 751 C CA . THR A 1 92 ? -4.109 4.022 23.788 1.00 94.44 92 THR A CA 1
ATOM 752 C C . THR A 1 92 ? -2.951 4.032 22.787 1.00 94.44 92 THR A C 1
ATOM 754 O O . THR A 1 92 ? -2.135 4.958 22.778 1.00 94.44 92 THR A O 1
ATOM 757 N N . VAL A 1 93 ? -2.889 3.025 21.910 1.00 93.75 93 VAL A N 1
ATOM 758 C CA . VAL A 1 93 ? -1.880 2.936 20.843 1.00 93.75 93 VAL A CA 1
ATOM 759 C C . VAL A 1 93 ? -2.039 4.077 19.835 1.00 93.75 93 VAL A C 1
ATOM 761 O O . VAL A 1 93 ? -1.046 4.700 19.455 1.00 93.75 93 VAL A O 1
ATOM 764 N N . ILE A 1 94 ? -3.272 4.389 19.429 1.00 94.00 94 ILE A N 1
ATOM 765 C CA . ILE A 1 94 ? -3.571 5.509 18.528 1.00 94.00 94 ILE A CA 1
ATOM 766 C C . ILE A 1 94 ? -3.086 6.819 19.153 1.00 94.00 94 ILE A C 1
ATOM 768 O O . ILE A 1 94 ? -2.264 7.507 18.554 1.00 94.00 94 ILE A O 1
ATOM 772 N N . ALA A 1 95 ? -3.501 7.127 20.384 1.00 92.31 95 ALA A N 1
ATOM 773 C CA . ALA A 1 95 ? -3.147 8.376 21.058 1.00 92.31 95 ALA A CA 1
ATOM 774 C C . ALA A 1 95 ? -1.627 8.564 21.222 1.00 92.31 95 ALA A C 1
ATOM 776 O O . ALA A 1 95 ? -1.129 9.694 21.165 1.00 92.31 95 ALA A O 1
ATOM 777 N N . LYS A 1 96 ? -0.885 7.464 21.412 1.00 92.75 96 LYS A N 1
ATOM 778 C CA . LYS A 1 96 ? 0.584 7.453 21.451 1.00 92.75 96 LYS A CA 1
ATOM 779 C C . LYS A 1 96 ? 1.177 7.893 20.109 1.00 92.75 96 LYS A C 1
ATOM 781 O O . LYS A 1 96 ? 1.989 8.813 20.079 1.00 92.75 96 LYS A O 1
ATOM 786 N N . TYR A 1 97 ? 0.757 7.267 19.011 1.00 91.12 97 TYR A N 1
ATOM 787 C CA . TYR A 1 97 ? 1.373 7.469 17.697 1.00 91.12 97 TYR A CA 1
ATOM 788 C C . TYR A 1 97 ? 0.798 8.637 16.892 1.00 91.12 97 TYR A C 1
ATOM 790 O O . TYR A 1 97 ? 1.467 9.130 15.985 1.00 91.12 97 TYR A O 1
ATOM 798 N N . GLU A 1 98 ? -0.403 9.124 17.212 1.00 88.94 98 GLU A N 1
ATOM 799 C CA . GLU A 1 98 ? -0.968 10.318 16.571 1.00 88.94 98 GLU A CA 1
ATOM 800 C C . GLU A 1 98 ? -0.082 11.521 16.858 1.00 88.94 98 GLU A C 1
ATOM 802 O O . GLU A 1 98 ? 0.318 12.224 15.936 1.00 88.94 98 GLU A O 1
ATOM 807 N N . LYS A 1 99 ? 0.299 11.690 18.128 1.00 84.56 99 LYS A N 1
ATOM 808 C CA . LYS A 1 99 ? 1.208 12.753 18.568 1.00 84.56 99 LYS A CA 1
ATOM 809 C C . LYS A 1 99 ? 2.618 12.605 18.000 1.00 84.56 99 LYS A C 1
ATOM 811 O O . LYS A 1 99 ? 3.321 13.601 17.875 1.00 84.56 99 LYS A O 1
ATOM 816 N N . GLU A 1 100 ? 3.043 11.376 17.708 1.00 85.69 100 GLU A N 1
ATOM 817 C CA . GLU A 1 100 ? 4.386 11.089 17.197 1.00 85.69 100 GLU A CA 1
ATOM 818 C C . GLU A 1 100 ? 4.502 11.342 15.688 1.00 85.69 100 GLU A C 1
ATOM 820 O O . GLU A 1 100 ? 5.494 11.912 15.236 1.00 85.69 100 GLU A O 1
ATOM 825 N N . PHE A 1 101 ? 3.508 10.919 14.898 1.00 84.81 101 PHE A N 1
ATOM 826 C CA . PHE A 1 101 ? 3.608 10.934 13.435 1.00 84.81 101 PHE A CA 1
ATOM 827 C C . PHE A 1 101 ? 2.750 11.987 12.749 1.00 84.81 101 PHE A C 1
ATOM 829 O O . PHE A 1 101 ? 3.123 12.443 11.666 1.00 84.81 101 PHE A O 1
ATOM 836 N N . LEU A 1 102 ? 1.583 12.328 13.298 1.00 85.12 102 LEU A N 1
ATOM 837 C CA . LEU A 1 102 ? 0.633 13.181 12.594 1.00 85.12 102 LEU A CA 1
ATOM 838 C C . LEU A 1 102 ? 0.893 14.665 12.902 1.00 85.12 102 LEU A C 1
ATOM 840 O O . LEU A 1 102 ? 1.238 15.013 14.031 1.00 85.12 102 LEU A O 1
ATOM 844 N N . PRO A 1 103 ? 0.729 15.565 11.914 1.00 80.00 103 PRO A N 1
ATOM 845 C CA . PRO A 1 103 ? 0.825 17.002 12.149 1.00 80.00 103 PRO A CA 1
ATOM 846 C C . PRO A 1 103 ? -0.232 17.489 13.144 1.00 80.00 103 PRO A C 1
ATOM 848 O O . PRO A 1 103 ? -1.334 16.941 13.210 1.00 80.00 103 PRO A O 1
ATOM 851 N N . GLU A 1 104 ? 0.060 18.584 13.842 1.00 79.31 104 GLU A N 1
ATOM 852 C CA . GLU A 1 104 ? -0.892 19.228 14.749 1.00 79.31 104 GLU A CA 1
ATOM 853 C C . GLU A 1 104 ? -2.227 19.541 14.040 1.00 79.31 104 GLU A C 1
ATOM 855 O O . GLU A 1 104 ? -2.256 19.990 12.893 1.00 79.31 104 GLU A O 1
ATOM 860 N N . GLY A 1 105 ? -3.349 19.237 14.702 1.00 80.12 105 GLY A N 1
ATOM 861 C CA . GLY A 1 105 ? -4.697 19.354 14.127 1.00 80.12 105 GLY A CA 1
ATOM 862 C C . GLY A 1 105 ? -5.130 18.192 13.219 1.00 80.12 105 GLY A C 1
ATOM 863 O O . GLY A 1 105 ? -6.276 18.171 12.760 1.00 80.12 105 GLY A O 1
ATOM 864 N N . THR A 1 106 ? -4.258 17.209 12.977 1.00 83.56 106 THR A N 1
ATOM 865 C CA . THR A 1 106 ? -4.607 15.957 12.290 1.00 83.56 106 THR A CA 1
ATOM 866 C C . THR A 1 106 ? -4.957 14.890 13.322 1.00 83.56 106 THR A C 1
ATOM 868 O O . THR A 1 106 ? -4.170 14.615 14.223 1.00 83.56 106 THR A O 1
ATOM 871 N N . CYS A 1 107 ? -6.123 14.266 13.176 1.00 89.12 107 CYS A N 1
ATOM 872 C CA . CYS A 1 107 ? -6.540 13.125 13.990 1.00 89.12 107 CYS A CA 1
ATOM 873 C C . CYS A 1 107 ? -7.107 12.023 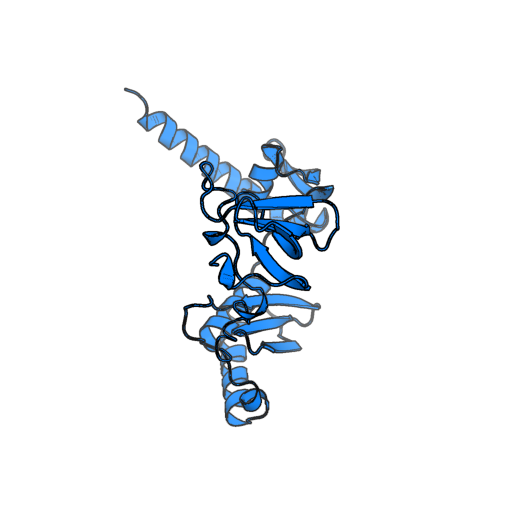13.101 1.00 89.12 107 CYS A C 1
ATOM 87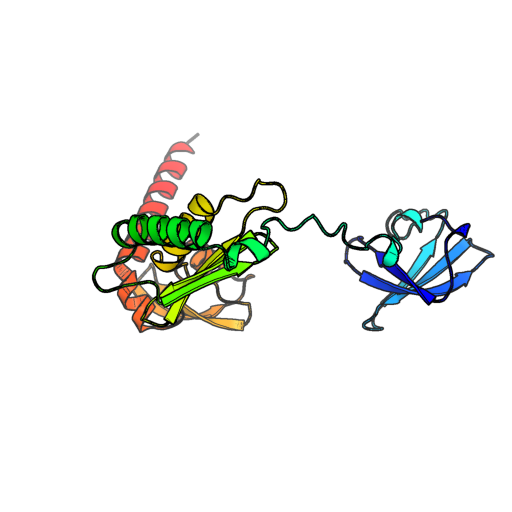5 O O . CYS A 1 107 ? -7.615 12.286 12.003 1.00 89.12 107 CYS A O 1
ATOM 877 N N . LEU A 1 108 ? -7.023 10.787 13.572 1.00 92.44 108 LEU A N 1
ATOM 878 C CA . LEU A 1 108 ? -7.679 9.657 12.952 1.00 92.44 108 LEU A CA 1
ATOM 879 C C . LEU A 1 108 ? -9.185 9.744 13.187 1.00 92.44 108 LEU A C 1
ATOM 881 O O . LEU A 1 108 ? -9.666 9.939 14.298 1.00 92.44 108 LEU A O 1
ATOM 885 N N . THR A 1 109 ? -9.943 9.558 12.116 1.00 92.19 109 THR A N 1
ATOM 886 C CA . THR A 1 109 ? -11.408 9.462 12.153 1.00 92.19 109 THR A CA 1
ATOM 887 C C . THR A 1 109 ? -11.894 8.035 11.945 1.00 92.19 109 THR A C 1
ATOM 889 O O . THR A 1 109 ? -13.061 7.733 12.185 1.00 92.19 109 THR A O 1
ATOM 892 N N . HIS A 1 110 ? -11.016 7.145 11.479 1.00 92.69 110 HIS A N 1
ATOM 893 C CA . HIS A 1 110 ? -11.364 5.763 11.199 1.00 92.69 110 HIS A CA 1
ATOM 894 C C . HIS A 1 110 ? -10.156 4.844 11.344 1.00 92.69 110 HIS A C 1
ATOM 896 O O . HIS A 1 110 ? -9.082 5.135 10.814 1.00 92.69 110 HIS A O 1
ATOM 902 N N . VAL A 1 111 ? -10.377 3.695 11.980 1.00 93.00 111 VAL A N 1
ATOM 903 C CA . VAL A 1 111 ? -9.447 2.567 12.035 1.00 93.00 111 VAL A CA 1
ATOM 904 C C . VAL A 1 111 ? -10.230 1.293 11.734 1.00 93.00 111 VAL A C 1
ATOM 906 O O . VAL A 1 111 ? -11.280 1.049 12.321 1.00 93.00 111 VAL A O 1
ATOM 909 N N . SER A 1 112 ? -9.728 0.484 10.805 1.00 92.75 112 SER A N 1
ATOM 910 C CA . SER A 1 112 ? -10.299 -0.811 10.432 1.00 92.75 112 SER A CA 1
ATOM 911 C C . SER A 1 112 ? -9.209 -1.871 10.463 1.00 92.75 112 SER A C 1
ATOM 913 O O . SER A 1 112 ? -8.156 -1.686 9.858 1.00 92.75 112 SER A O 1
ATOM 915 N N . ILE A 1 113 ? -9.499 -3.013 11.085 1.00 92.75 113 ILE A N 1
ATOM 916 C CA . ILE A 1 113 ? -8.604 -4.172 11.181 1.00 92.75 113 ILE A CA 1
ATOM 917 C C . ILE A 1 113 ? -9.290 -5.355 10.496 1.00 92.75 113 ILE A C 1
ATOM 919 O O . ILE A 1 113 ? -10.459 -5.639 10.752 1.00 92.75 113 ILE A O 1
ATOM 923 N N . ARG A 1 114 ? -8.587 -6.030 9.587 1.00 89.69 114 ARG A N 1
ATOM 924 C CA . ARG A 1 114 ? -9.123 -7.141 8.789 1.00 89.69 114 ARG A CA 1
ATOM 925 C C . ARG A 1 114 ? -8.548 -8.481 9.245 1.00 89.69 114 ARG A C 1
ATOM 927 O O . ARG A 1 114 ? -7.449 -8.558 9.788 1.00 89.69 114 ARG A O 1
ATOM 934 N N . LYS A 1 115 ? -9.282 -9.564 8.959 1.00 87.88 115 LYS A N 1
ATOM 935 C CA . LYS A 1 115 ? -8.926 -10.953 9.330 1.00 87.88 115 LYS A CA 1
ATOM 936 C C . LYS A 1 115 ? -7.567 -11.406 8.788 1.00 87.88 115 LYS A C 1
ATOM 938 O O . LYS A 1 115 ? -6.938 -12.299 9.348 1.00 87.88 115 LYS A O 1
ATOM 943 N N . ASP A 1 116 ? -7.128 -10.820 7.680 1.00 84.81 116 ASP A N 1
ATOM 944 C CA . ASP A 1 116 ? -5.852 -11.105 7.025 1.00 84.81 116 ASP A CA 1
ATOM 945 C C . ASP A 1 116 ? -4.681 -10.277 7.586 1.00 84.81 116 ASP A C 1
ATOM 947 O O . ASP A 1 116 ? -3.571 -10.355 7.061 1.00 84.81 116 ASP A O 1
ATOM 951 N N . GLY A 1 117 ? -4.908 -9.512 8.661 1.00 86.38 117 GLY A N 1
ATOM 952 C CA . GLY A 1 117 ? -3.891 -8.693 9.318 1.00 86.38 117 GLY A CA 1
ATOM 953 C C . GLY A 1 117 ? -3.620 -7.361 8.614 1.00 86.38 117 GLY A C 1
ATOM 954 O O . GLY A 1 117 ? -2.582 -6.743 8.856 1.00 86.38 117 GLY A O 1
ATOM 955 N N . GLU A 1 118 ? -4.513 -6.932 7.719 1.00 93.06 118 GLU A N 1
ATOM 956 C CA . GLU A 1 118 ? -4.487 -5.597 7.125 1.00 93.06 118 GLU A CA 1
ATOM 957 C C . GLU A 1 118 ? -5.149 -4.572 8.053 1.00 93.06 118 GLU A C 1
ATOM 959 O O . GLU A 1 118 ? -6.240 -4.802 8.582 1.00 93.06 118 GLU A O 1
ATOM 964 N N . ILE A 1 119 ? -4.491 -3.428 8.232 1.00 94.94 119 ILE A N 1
ATOM 965 C CA . ILE A 1 119 ? -4.976 -2.304 9.030 1.00 94.94 119 ILE A CA 1
ATOM 966 C C . ILE A 1 119 ? -5.067 -1.080 8.129 1.00 94.94 119 ILE A C 1
ATOM 968 O O . ILE A 1 119 ? -4.123 -0.737 7.414 1.00 94.94 119 ILE A O 1
ATOM 972 N N . VAL A 1 120 ? -6.212 -0.410 8.181 1.00 93.94 120 VAL A N 1
ATOM 973 C CA . VAL A 1 120 ? -6.503 0.802 7.420 1.00 93.94 120 VAL A CA 1
ATOM 974 C C . VAL A 1 120 ? -6.841 1.914 8.400 1.00 93.94 120 VAL A C 1
ATOM 976 O O . VAL A 1 120 ? -7.739 1.754 9.223 1.00 93.94 120 VAL A O 1
ATOM 979 N N . VAL A 1 121 ? -6.152 3.045 8.290 1.00 93.81 121 VAL A N 1
ATOM 980 C CA . VAL A 1 121 ? -6.408 4.251 9.087 1.00 93.81 121 VAL A CA 1
ATOM 981 C C . VAL A 1 121 ? -6.789 5.408 8.174 1.00 93.81 121 VAL A C 1
ATOM 983 O O . VAL A 1 121 ? -6.275 5.491 7.055 1.00 93.81 121 VAL A O 1
ATOM 986 N N . LYS A 1 122 ? -7.668 6.306 8.627 1.00 93.00 122 LYS A N 1
ATOM 987 C CA . LYS A 1 122 ? -7.994 7.543 7.903 1.00 93.00 122 LYS A CA 1
ATOM 988 C C . LYS A 1 122 ? -7.942 8.762 8.802 1.00 93.00 122 LYS A C 1
ATOM 990 O O . LYS A 1 122 ? -8.401 8.678 9.936 1.00 93.00 122 LYS A O 1
ATOM 995 N N . ASP A 1 123 ? -7.437 9.879 8.280 1.00 91.88 123 ASP A N 1
ATOM 996 C CA . ASP A 1 123 ? -7.450 11.163 8.988 1.00 91.88 123 ASP A CA 1
ATOM 997 C C . ASP A 1 123 ? -8.748 11.961 8.764 1.00 91.88 123 ASP A C 1
ATOM 999 O O . ASP A 1 123 ? -9.609 11.610 7.951 1.00 91.88 123 ASP A O 1
ATOM 1003 N N . ASN A 1 124 ? -8.885 13.065 9.493 1.00 88.81 124 ASN A N 1
ATOM 1004 C CA . ASN A 1 124 ? -9.952 14.060 9.353 1.00 88.81 124 ASN A CA 1
ATOM 1005 C C . ASN A 1 124 ? -9.963 14.813 8.009 1.00 88.81 124 ASN A C 1
ATOM 1007 O O . ASN A 1 124 ? -10.938 15.500 7.713 1.00 88.81 124 ASN A O 1
ATOM 1011 N N . SER A 1 125 ? -8.933 14.658 7.170 1.00 82.38 125 SER A N 1
ATOM 1012 C CA . SER A 1 125 ? -8.898 15.156 5.787 1.00 82.38 125 SER A CA 1
ATOM 1013 C C . SER A 1 125 ? -9.279 14.090 4.746 1.00 82.38 125 SER A C 1
ATOM 1015 O O . SER A 1 125 ? -9.296 14.373 3.548 1.00 82.38 125 SER A O 1
ATOM 1017 N N . GLY A 1 126 ? -9.595 12.867 5.188 1.00 80.50 126 GLY A N 1
ATOM 1018 C CA . GLY A 1 126 ? -9.951 11.732 4.337 1.00 80.50 126 GLY A CA 1
ATOM 1019 C C . GLY A 1 126 ? -8.756 10.981 3.736 1.00 80.50 126 GLY A C 1
ATOM 1020 O O . GLY A 1 126 ? -8.957 10.067 2.930 1.00 80.50 126 GLY A O 1
ATOM 1021 N N . LYS A 1 127 ? -7.512 11.315 4.109 1.00 83.75 127 LYS A N 1
ATOM 1022 C CA . LYS A 1 127 ? -6.327 10.556 3.677 1.00 83.75 127 LYS A CA 1
ATOM 1023 C C . LYS A 1 127 ? -6.305 9.196 4.343 1.00 83.75 127 LYS A C 1
ATOM 1025 O O . LYS A 1 127 ? -6.866 9.020 5.416 1.00 83.75 127 LYS A O 1
ATOM 1030 N N . THR A 1 128 ? -5.656 8.234 3.694 1.00 88.12 128 THR A N 1
ATOM 1031 C CA . THR A 1 128 ? -5.635 6.838 4.137 1.00 88.12 128 THR A CA 1
ATOM 1032 C C . THR A 1 128 ? -4.204 6.327 4.264 1.00 88.12 128 THR A C 1
ATOM 1034 O O . THR A 1 128 ? -3.413 6.475 3.335 1.00 88.12 128 THR A O 1
ATOM 1037 N N . GLY A 1 129 ? -3.901 5.681 5.388 1.00 89.06 129 GLY A N 1
ATOM 1038 C CA . GLY A 1 129 ? -2.697 4.881 5.596 1.00 89.06 129 GLY A CA 1
ATOM 1039 C C . GLY A 1 129 ? -3.066 3.405 5.686 1.00 89.06 129 GLY A C 1
ATOM 1040 O O . GLY A 1 129 ? -4.097 3.055 6.258 1.00 89.06 129 GLY A O 1
ATOM 1041 N N . ILE A 1 130 ? -2.250 2.533 5.095 1.00 90.75 130 ILE A N 1
ATOM 1042 C CA . ILE A 1 130 ? -2.513 1.088 5.066 1.00 90.75 130 ILE A CA 1
ATOM 1043 C C . ILE A 1 130 ? -1.262 0.342 5.502 1.00 90.75 130 ILE A C 1
ATOM 1045 O O . ILE A 1 130 ? -0.174 0.592 4.977 1.00 90.75 130 ILE A O 1
ATOM 1049 N N . SER A 1 131 ? -1.410 -0.617 6.407 1.00 92.88 131 SER A N 1
ATOM 1050 C CA . SER A 1 131 ? -0.387 -1.611 6.720 1.00 92.88 131 SER A CA 1
ATOM 1051 C C . SER A 1 131 ? -0.934 -3.023 6.564 1.00 92.88 131 SER A C 1
ATOM 1053 O O . SER A 1 131 ? -2.138 -3.257 6.627 1.00 92.88 131 SER A O 1
ATOM 1055 N N . LYS A 1 132 ? -0.037 -3.968 6.287 1.00 89.94 132 LYS A N 1
ATOM 1056 C CA . LYS A 1 132 ? -0.373 -5.382 6.158 1.00 89.94 132 LYS A CA 1
ATOM 1057 C C . LYS A 1 132 ? 0.806 -6.214 6.629 1.00 89.94 132 LYS A C 1
ATOM 1059 O O . LYS A 1 132 ? 1.930 -5.983 6.187 1.00 89.94 132 LYS A O 1
ATOM 1064 N N . CYS A 1 133 ? 0.532 -7.142 7.535 1.00 81.94 133 CYS A N 1
ATOM 1065 C CA . CYS A 1 133 ? 1.505 -8.108 8.031 1.00 81.94 133 CYS A CA 1
ATOM 1066 C C . CYS A 1 133 ? 1.915 -9.082 6.909 1.00 81.94 133 CYS A C 1
ATOM 1068 O O . CYS A 1 133 ? 1.081 -9.455 6.076 1.00 81.94 133 CYS A O 1
ATOM 1070 N N . HIS A 1 134 ? 3.186 -9.501 6.866 1.00 76.75 134 HIS A N 1
ATOM 1071 C CA . HIS A 1 134 ? 3.605 -10.547 5.934 1.00 76.75 134 HIS A CA 1
ATOM 1072 C C . HIS A 1 134 ? 2.872 -11.860 6.271 1.00 76.75 134 HIS A C 1
ATOM 1074 O O . HIS A 1 134 ? 2.637 -12.153 7.448 1.00 76.75 134 HIS A O 1
ATOM 1080 N N . PRO A 1 135 ? 2.519 -12.703 5.282 1.00 72.00 135 PRO A N 1
ATOM 1081 C CA . PRO A 1 135 ? 1.797 -13.947 5.540 1.00 72.00 135 PRO A CA 1
ATOM 1082 C C . PRO A 1 135 ? 2.475 -14.907 6.523 1.00 72.00 135 PRO A C 1
ATOM 1084 O O . PRO A 1 135 ? 1.792 -15.787 7.054 1.00 72.00 135 PRO A O 1
ATOM 1087 N N . ASP A 1 136 ? 3.774 -14.758 6.765 1.00 76.81 136 ASP A N 1
ATOM 1088 C CA . ASP A 1 136 ? 4.567 -15.639 7.630 1.00 76.81 136 ASP A CA 1
ATOM 1089 C C . ASP A 1 136 ? 4.906 -15.008 8.993 1.00 76.81 136 ASP A C 1
ATOM 1091 O O . ASP A 1 136 ? 5.287 -15.727 9.911 1.00 76.81 136 ASP A O 1
ATOM 1095 N N . ASP A 1 137 ? 4.652 -13.709 9.177 1.00 78.00 137 ASP A N 1
ATOM 1096 C CA . ASP A 1 137 ? 4.927 -13.004 10.435 1.00 78.00 137 ASP A CA 1
ATOM 1097 C C . ASP A 1 137 ? 3.759 -13.135 11.423 1.00 78.00 137 ASP A C 1
ATOM 1099 O O . ASP A 1 137 ? 2.594 -13.269 11.030 1.00 78.00 137 ASP A O 1
ATOM 1103 N N . ALA A 1 138 ? 4.039 -13.070 12.725 1.00 84.00 138 ALA A N 1
ATOM 1104 C CA . ALA A 1 138 ? 2.988 -12.959 13.733 1.00 84.00 138 ALA A CA 1
ATOM 1105 C C . ALA A 1 138 ? 2.284 -11.593 13.632 1.00 84.00 138 ALA A C 1
ATOM 1107 O O . ALA A 1 138 ? 2.929 -10.564 13.419 1.00 84.00 138 ALA A O 1
ATOM 1108 N N . PHE A 1 139 ? 0.959 -11.570 13.801 1.00 88.06 139 PHE A N 1
ATOM 1109 C CA . PHE A 1 139 ? 0.210 -10.315 13.808 1.00 88.06 139 PHE A CA 1
ATOM 1110 C C . PHE A 1 139 ? 0.501 -9.525 15.088 1.00 88.06 139 PHE A C 1
ATOM 1112 O O . PHE A 1 139 ? 0.401 -10.057 16.192 1.00 88.06 139 PHE A O 1
ATOM 1119 N N . ASN A 1 140 ? 0.829 -8.243 14.933 1.00 91.12 140 ASN A N 1
ATOM 1120 C CA . ASN A 1 140 ? 1.019 -7.309 16.034 1.00 91.12 140 ASN A CA 1
ATOM 1121 C C . ASN A 1 140 ? 0.303 -5.997 15.698 1.00 91.12 140 ASN A C 1
ATOM 1123 O O . ASN A 1 140 ? 0.671 -5.300 14.749 1.00 91.12 140 ASN A O 1
ATOM 1127 N N . ILE A 1 141 ? -0.733 -5.682 16.474 1.00 91.38 141 ILE A N 1
ATOM 1128 C CA . ILE A 1 141 ? -1.588 -4.516 16.242 1.00 91.38 141 ILE A CA 1
ATOM 1129 C C . ILE A 1 141 ? -0.849 -3.192 16.467 1.00 91.38 141 ILE A C 1
ATOM 1131 O O . ILE A 1 141 ? -1.062 -2.256 15.703 1.00 91.38 141 ILE A O 1
ATOM 1135 N N . GLU A 1 142 ? 0.059 -3.117 17.443 1.00 94.19 142 GLU A N 1
ATOM 1136 C CA . GLU A 1 142 ? 0.822 -1.899 17.729 1.00 94.19 142 GLU A CA 1
ATOM 1137 C C . GLU A 1 142 ? 1.760 -1.557 16.571 1.00 94.19 142 GLU A C 1
ATOM 1139 O O . GLU A 1 142 ? 1.694 -0.456 16.024 1.00 94.19 142 GLU A O 1
ATOM 1144 N N . VAL A 1 143 ? 2.552 -2.534 16.119 1.00 93.06 143 VAL A N 1
ATOM 1145 C CA . VAL A 1 143 ? 3.442 -2.381 14.953 1.00 93.06 143 VAL A CA 1
ATOM 1146 C C . VAL A 1 143 ? 2.633 -2.056 13.696 1.00 93.06 143 VAL A C 1
ATOM 1148 O O . VAL A 1 143 ? 3.016 -1.201 12.894 1.00 93.06 143 VAL A O 1
ATOM 1151 N N . GLY A 1 144 ? 1.491 -2.722 13.523 1.00 94.00 144 GLY A N 1
ATOM 1152 C CA . GLY A 1 144 ? 0.595 -2.500 12.399 1.00 94.00 144 GLY A CA 1
ATOM 1153 C C . GLY A 1 144 ? 0.011 -1.083 12.359 1.00 94.00 144 GLY A C 1
ATOM 1154 O O . GLY A 1 144 ? 0.053 -0.442 11.304 1.00 94.00 144 GLY A O 1
ATOM 1155 N N . LEU A 1 145 ? -0.480 -0.570 13.490 1.00 94.69 145 LEU A N 1
ATOM 1156 C CA . LEU A 1 145 ? -0.991 0.799 13.624 1.00 94.69 145 LEU A CA 1
ATOM 1157 C C . LEU A 1 145 ? 0.117 1.832 13.439 1.00 94.69 145 LEU A C 1
ATOM 1159 O O . LEU A 1 145 ? -0.048 2.747 12.631 1.00 94.69 145 LEU A O 1
ATOM 1163 N N . GLN A 1 146 ? 1.266 1.639 14.093 1.00 94.31 146 GLN A N 1
ATOM 1164 C CA . GLN A 1 146 ? 2.443 2.494 13.939 1.00 94.31 146 GLN A CA 1
ATOM 1165 C C . GLN A 1 146 ? 2.810 2.651 12.458 1.00 94.31 146 GLN A C 1
ATOM 1167 O O . GLN A 1 146 ? 2.969 3.764 11.957 1.00 94.31 146 GLN A O 1
ATOM 1172 N N . LEU A 1 147 ? 2.885 1.537 11.722 1.00 92.12 147 LEU A N 1
ATOM 1173 C CA . LEU A 1 147 ? 3.235 1.545 10.305 1.00 92.12 147 LEU A CA 1
ATOM 1174 C C . LEU A 1 147 ? 2.148 2.187 9.433 1.00 92.12 147 LEU A C 1
ATOM 1176 O O . LEU A 1 147 ? 2.473 2.914 8.494 1.00 92.12 147 LEU A O 1
ATOM 1180 N N . ALA A 1 148 ? 0.868 1.937 9.721 1.00 92.62 148 ALA A N 1
ATOM 1181 C CA . ALA A 1 148 ? -0.241 2.536 8.980 1.00 92.62 148 ALA A CA 1
ATOM 1182 C C . ALA A 1 148 ? -0.280 4.061 9.167 1.00 92.62 148 ALA A C 1
ATOM 1184 O O . ALA A 1 148 ? -0.440 4.790 8.191 1.00 92.62 148 ALA A O 1
ATOM 1185 N N . MET A 1 149 ? -0.058 4.545 10.391 1.00 91.69 149 MET A N 1
ATOM 1186 C CA . MET A 1 149 ? -0.015 5.973 10.723 1.00 91.69 149 MET A CA 1
ATOM 1187 C C . MET A 1 149 ? 1.239 6.651 10.186 1.00 91.69 149 MET A C 1
ATOM 1189 O O . MET A 1 149 ? 1.150 7.740 9.629 1.00 91.69 149 MET A O 1
ATOM 1193 N N . LYS A 1 150 ? 2.393 5.980 10.237 1.00 89.12 150 LYS A N 1
ATOM 1194 C CA . LYS A 1 150 ? 3.601 6.454 9.561 1.00 89.12 150 LYS A CA 1
ATOM 1195 C C . LYS A 1 150 ? 3.372 6.596 8.058 1.00 89.12 150 LYS A C 1
ATOM 1197 O O . LYS A 1 150 ? 3.753 7.607 7.501 1.00 89.12 150 LYS A O 1
ATOM 1202 N N . ARG A 1 151 ? 2.679 5.653 7.411 1.00 86.69 151 ARG A N 1
ATOM 1203 C CA . ARG A 1 151 ? 2.295 5.738 5.984 1.00 86.69 151 ARG A CA 1
ATOM 1204 C C . ARG A 1 151 ? 1.184 6.746 5.685 1.00 86.69 151 ARG A C 1
ATOM 1206 O O . ARG A 1 151 ? 1.010 7.116 4.531 1.00 86.69 151 ARG A O 1
ATOM 1213 N N . LEU A 1 152 ? 0.402 7.135 6.689 1.00 87.94 152 LEU A N 1
ATOM 1214 C CA . LEU A 1 152 ? -0.569 8.224 6.597 1.00 87.94 152 LEU A CA 1
ATOM 1215 C C . LEU A 1 152 ? 0.140 9.588 6.690 1.00 87.94 152 LEU A C 1
ATOM 1217 O O . LEU A 1 152 ? -0.184 10.501 5.932 1.00 87.94 152 LEU A O 1
ATOM 1221 N N . ALA A 1 153 ? 1.113 9.704 7.599 1.00 81.56 153 ALA A N 1
ATOM 1222 C CA . ALA A 1 153 ? 1.954 10.882 7.803 1.00 81.56 153 ALA A CA 1
ATOM 1223 C C . ALA A 1 153 ? 2.939 11.098 6.647 1.00 81.56 153 ALA A C 1
ATOM 1225 O O . ALA A 1 153 ? 3.085 12.197 6.107 1.00 81.56 153 ALA A O 1
ATOM 1226 N N . GLU A 1 154 ? 3.619 10.027 6.245 1.00 73.12 154 GLU A N 1
ATOM 1227 C CA . GLU A 1 154 ? 4.445 9.982 5.057 1.00 73.12 154 GLU A CA 1
ATOM 1228 C C . GLU A 1 154 ? 3.512 10.065 3.857 1.00 73.12 154 GLU A C 1
ATOM 1230 O O . GLU A 1 154 ? 2.714 9.170 3.603 1.00 73.12 154 GLU A O 1
ATOM 1235 N N . ARG A 1 155 ? 3.630 11.132 3.065 1.00 60.91 155 ARG A N 1
ATOM 1236 C CA . ARG A 1 155 ? 3.104 11.139 1.699 1.00 60.91 155 ARG A CA 1
ATOM 1237 C C . ARG A 1 155 ? 3.805 10.002 0.947 1.00 60.91 155 ARG A C 1
ATOM 1239 O O . ARG A 1 155 ? 4.881 10.232 0.393 1.00 60.91 155 ARG A O 1
ATOM 1246 N N . LEU A 1 156 ? 3.257 8.782 0.979 1.00 58.38 156 LEU A N 1
ATOM 1247 C CA . LEU A 1 156 ? 3.747 7.682 0.154 1.00 58.38 156 LEU A CA 1
ATOM 1248 C C . LEU A 1 156 ? 3.836 8.227 -1.275 1.00 58.38 156 LEU A C 1
ATOM 1250 O O . LEU A 1 156 ? 2.852 8.815 -1.744 1.00 58.38 156 LEU A O 1
ATOM 1254 N N . PRO A 1 157 ? 5.005 8.124 -1.936 1.00 66.31 157 PRO A N 1
ATOM 1255 C CA . PRO A 1 157 ? 5.149 8.637 -3.284 1.00 66.31 157 PRO A CA 1
ATOM 1256 C C . PRO A 1 157 ? 4.039 8.055 -4.143 1.00 66.31 157 PRO A C 1
ATOM 1258 O O . PRO A 1 157 ? 3.756 6.856 -4.070 1.00 66.31 157 PRO A O 1
ATOM 1261 N N . PHE A 1 158 ? 3.365 8.902 -4.912 1.00 80.69 158 PHE A N 1
ATOM 1262 C CA . PHE A 1 158 ? 2.367 8.401 -5.837 1.00 80.69 158 PHE A CA 1
ATOM 1263 C C . PHE A 1 158 ? 3.076 7.494 -6.847 1.00 80.69 158 PHE A C 1
ATOM 1265 O O . PHE A 1 158 ? 4.090 7.881 -7.414 1.00 80.69 158 PHE A O 1
ATOM 1272 N N . ILE A 1 159 ? 2.571 6.277 -7.041 1.00 85.19 159 ILE A N 1
ATOM 1273 C CA . ILE A 1 159 ? 3.110 5.335 -8.022 1.00 85.19 159 ILE A CA 1
ATOM 1274 C C . ILE A 1 159 ? 2.097 5.250 -9.168 1.00 85.19 159 ILE A C 1
ATOM 1276 O O . ILE A 1 159 ? 1.067 4.595 -8.984 1.00 85.19 159 ILE A O 1
ATOM 1280 N N . PRO A 1 160 ? 2.350 5.916 -10.307 1.00 86.62 160 PRO A N 1
ATOM 1281 C CA . PRO A 1 160 ? 1.480 5.817 -11.472 1.00 86.62 160 PRO A CA 1
ATOM 1282 C C . PRO A 1 160 ? 1.521 4.407 -12.080 1.00 86.62 160 PRO A C 1
ATOM 1284 O O . PRO A 1 160 ? 2.532 3.697 -11.999 1.00 86.62 160 PRO A O 1
ATOM 1287 N N . LYS A 1 161 ? 0.396 3.992 -12.663 1.00 91.12 161 LYS A N 1
ATOM 1288 C CA . LYS A 1 161 ? 0.285 2.807 -13.528 1.00 91.12 161 LYS A CA 1
ATOM 1289 C C . LYS A 1 161 ? 0.684 3.155 -14.963 1.00 91.12 161 LYS A C 1
ATOM 1291 O O . LYS A 1 161 ? 0.683 4.323 -15.334 1.00 91.12 161 LYS A O 1
ATOM 1296 N N . ASP A 1 162 ? 0.986 2.146 -15.780 1.00 91.75 162 ASP A N 1
ATOM 1297 C CA . ASP A 1 162 ? 1.224 2.360 -17.213 1.00 91.75 162 ASP A CA 1
ATOM 1298 C C . ASP A 1 162 ? 0.012 3.042 -17.863 1.00 91.75 162 ASP A C 1
ATOM 1300 O O . ASP A 1 162 ? -1.130 2.616 -17.671 1.00 91.75 162 ASP A O 1
ATOM 1304 N N . GLY A 1 163 ? 0.269 4.123 -18.599 1.00 92.62 163 GLY A N 1
ATOM 1305 C CA . GLY A 1 163 ? -0.756 4.983 -19.185 1.00 92.62 163 GLY A CA 1
ATOM 1306 C C . GLY A 1 163 ? -1.376 6.011 -18.225 1.00 92.62 163 GLY A C 1
ATOM 1307 O O . GLY A 1 163 ? -2.252 6.758 -18.653 1.00 92.62 163 GLY A O 1
ATOM 1308 N N . GLU A 1 164 ? -0.963 6.081 -16.952 1.00 93.38 164 GLU A N 1
ATOM 1309 C CA . GLU A 1 164 ? -1.475 7.065 -15.982 1.00 93.38 164 GLU A CA 1
ATOM 1310 C C . GLU A 1 164 ? -0.658 8.366 -16.034 1.00 93.38 164 GLU A C 1
ATOM 1312 O O . GLU A 1 164 ? 0.575 8.352 -16.004 1.00 93.38 164 GLU A O 1
ATOM 1317 N N . GLU A 1 165 ? -1.349 9.506 -16.094 1.00 95.06 165 GLU A N 1
ATOM 1318 C CA . GLU A 1 165 ? -0.714 10.821 -16.001 1.00 95.06 165 GLU A CA 1
ATOM 1319 C C . GLU A 1 165 ? -0.126 11.072 -14.608 1.00 95.06 165 GLU A C 1
ATOM 1321 O O . GLU A 1 165 ? -0.700 10.721 -13.571 1.00 95.06 165 GLU A O 1
ATOM 1326 N N . TYR A 1 166 ? 1.028 11.732 -14.585 1.00 96.00 166 TYR A N 1
ATOM 1327 C CA . TYR A 1 166 ? 1.697 12.151 -13.365 1.00 96.00 166 TYR A CA 1
ATOM 1328 C C . TYR A 1 166 ? 2.429 13.480 -13.547 1.00 96.00 166 TYR A C 1
ATOM 1330 O O . TYR A 1 166 ? 2.736 13.917 -14.657 1.00 96.00 166 TYR A O 1
ATOM 1338 N N . TYR A 1 167 ? 2.730 14.116 -12.419 1.00 96.25 167 TYR A N 1
ATOM 1339 C CA . TYR A 1 167 ? 3.571 15.300 -12.328 1.00 96.25 167 TYR A CA 1
ATOM 1340 C C . TYR A 1 167 ? 4.893 14.948 -11.652 1.00 96.25 167 TYR A C 1
ATOM 1342 O O . TYR A 1 167 ? 4.923 14.150 -10.715 1.00 96.25 167 TYR A O 1
ATOM 1350 N N . SER A 1 168 ? 5.976 15.573 -12.093 1.00 96.12 168 SER A N 1
ATOM 1351 C CA . SER A 1 168 ? 7.327 15.395 -11.558 1.00 96.12 168 SER A CA 1
ATOM 1352 C C . SER A 1 168 ? 8.085 16.712 -11.528 1.00 96.12 168 SER A C 1
ATOM 1354 O O . SER A 1 168 ? 7.662 17.697 -12.130 1.00 96.12 168 SER A O 1
ATOM 1356 N N . ILE A 1 169 ? 9.204 16.738 -10.813 1.00 96.69 169 ILE A N 1
ATOM 1357 C CA . ILE A 1 169 ? 10.161 17.842 -10.839 1.00 96.69 169 ILE A CA 1
ATOM 1358 C C . ILE A 1 169 ? 11.295 17.487 -11.793 1.00 96.69 169 ILE A C 1
ATOM 1360 O O . ILE A 1 169 ? 11.977 16.483 -11.590 1.00 96.69 169 ILE A O 1
ATOM 1364 N N . LEU A 1 170 ? 11.522 18.314 -12.812 1.00 93.62 170 LEU A N 1
ATOM 1365 C CA . LEU A 1 170 ? 12.660 18.158 -13.712 1.00 93.62 170 LEU A CA 1
ATOM 1366 C C . LEU A 1 170 ? 13.960 18.509 -12.974 1.00 93.62 170 LEU A C 1
ATOM 1368 O O . LEU A 1 170 ? 14.115 19.665 -12.579 1.00 93.62 170 LEU A O 1
ATOM 1372 N N . PRO A 1 171 ? 14.926 17.581 -12.836 1.00 86.94 171 PRO A N 1
ATOM 1373 C CA . PRO A 1 171 ? 16.166 17.839 -12.097 1.00 86.94 171 PRO A CA 1
ATOM 1374 C C . PRO A 1 171 ? 16.992 18.986 -12.691 1.00 86.94 171 PRO A C 1
ATOM 1376 O O . PRO A 1 171 ? 17.686 19.693 -11.974 1.00 86.94 171 PRO A O 1
ATOM 1379 N N . THR A 1 172 ? 16.912 19.180 -14.009 1.00 85.50 172 THR A N 1
ATOM 1380 C CA . THR A 1 172 ? 17.703 20.176 -14.747 1.00 85.50 172 THR A CA 1
ATOM 1381 C C . THR A 1 172 ? 17.262 21.615 -14.499 1.00 85.50 172 THR A C 1
ATOM 1383 O O . THR A 1 172 ? 18.056 22.533 -14.669 1.00 85.50 172 THR A O 1
ATOM 1386 N N . SER A 1 173 ? 15.999 21.831 -14.127 1.00 88.06 173 SER A N 1
ATOM 1387 C CA . SER A 1 173 ? 15.412 23.175 -14.001 1.00 88.06 173 SER A CA 1
ATOM 1388 C C . SER A 1 173 ? 14.635 23.390 -12.701 1.00 88.06 173 SER A C 1
ATOM 1390 O O . SER A 1 173 ? 14.238 24.512 -12.389 1.00 88.06 173 SER A O 1
ATOM 1392 N N . GLY A 1 174 ? 14.367 22.327 -11.941 1.00 90.19 174 GLY A N 1
ATOM 1393 C CA . GLY A 1 174 ? 13.485 22.353 -10.778 1.00 90.19 174 GLY A CA 1
ATOM 1394 C C . GLY A 1 174 ? 12.048 22.765 -11.115 1.00 90.19 174 GLY A C 1
ATOM 1395 O O . GLY A 1 174 ? 11.332 23.243 -10.231 1.00 90.19 174 GLY A O 1
ATOM 1396 N N . THR A 1 175 ? 11.639 22.664 -12.382 1.00 94.62 175 THR A N 1
ATOM 1397 C CA . THR A 1 175 ? 10.280 22.990 -12.833 1.00 94.62 175 THR A CA 1
ATOM 1398 C C . THR A 1 175 ? 9.381 21.766 -12.749 1.00 94.62 175 THR A C 1
ATOM 1400 O O . THR A 1 175 ? 9.852 20.631 -12.806 1.00 94.62 175 THR A O 1
ATOM 1403 N N . VAL A 1 176 ? 8.078 21.997 -12.580 1.00 96.44 176 VAL A N 1
ATOM 1404 C CA . VAL A 1 176 ? 7.098 20.911 -12.626 1.00 96.44 176 VAL A CA 1
ATOM 1405 C C . VAL A 1 176 ? 6.852 20.529 -14.079 1.00 96.44 176 VAL A C 1
ATOM 1407 O O . VAL A 1 176 ? 6.642 21.397 -14.922 1.00 96.44 176 VAL A O 1
ATOM 1410 N N . TYR A 1 177 ? 6.836 19.233 -14.350 1.00 95.44 177 TYR A N 1
ATOM 1411 C CA . TYR A 1 177 ? 6.549 18.655 -15.652 1.00 95.44 177 TYR A CA 1
ATOM 1412 C C . TYR A 1 177 ? 5.453 17.604 -15.526 1.00 95.44 177 TYR A C 1
ATOM 1414 O O . TYR A 1 177 ? 5.394 16.890 -14.525 1.00 95.44 177 TYR A O 1
ATOM 1422 N N . SER A 1 178 ? 4.584 17.521 -16.530 1.00 95.56 178 SER A N 1
ATOM 1423 C CA . SER A 1 178 ? 3.525 16.517 -16.617 1.00 95.56 178 SER A CA 1
ATOM 1424 C C . SER A 1 178 ? 3.848 15.536 -17.737 1.00 95.56 178 SER A C 1
ATOM 1426 O O . SER A 1 178 ? 4.303 15.947 -18.804 1.00 95.56 178 SER A O 1
ATOM 1428 N N . SER A 1 179 ? 3.639 14.248 -17.476 1.00 93.88 179 SER A N 1
ATOM 1429 C CA . SER A 1 179 ? 3.865 13.165 -18.431 1.00 93.88 179 SER A CA 1
ATOM 1430 C C . SER A 1 179 ? 2.883 12.023 -18.189 1.00 93.88 179 SER A C 1
ATOM 1432 O O . SER A 1 179 ? 2.251 11.944 -17.136 1.00 93.88 179 SER A O 1
ATOM 1434 N N . VAL A 1 180 ? 2.803 11.105 -19.147 1.00 95.88 180 VAL A N 1
ATOM 1435 C CA . VAL A 1 180 ? 2.143 9.806 -18.990 1.00 95.88 180 VAL A CA 1
ATOM 1436 C C . VAL A 1 180 ? 3.203 8.776 -18.617 1.00 95.88 180 VAL A C 1
ATOM 1438 O O . VAL A 1 180 ? 4.254 8.730 -19.253 1.00 95.88 180 VAL A O 1
ATOM 1441 N N . TYR A 1 181 ? 2.947 7.978 -17.583 1.00 95.56 181 TYR A N 1
ATOM 1442 C CA . TYR A 1 181 ? 3.890 6.969 -17.114 1.00 95.56 181 TYR A CA 1
ATOM 1443 C C . TYR A 1 181 ? 3.914 5.740 -18.022 1.00 95.56 181 TYR A C 1
ATOM 1445 O O . TYR A 1 181 ? 2.870 5.154 -18.314 1.00 95.56 181 TYR A O 1
ATOM 1453 N N . TYR A 1 182 ? 5.117 5.294 -18.375 1.00 93.06 182 TYR A N 1
ATOM 1454 C CA . TYR A 1 182 ? 5.370 3.993 -18.980 1.00 93.06 182 TYR A CA 1
ATOM 1455 C C . TYR A 1 182 ? 6.597 3.342 -18.337 1.00 93.06 182 TYR A C 1
ATOM 1457 O O . TYR A 1 182 ? 7.719 3.833 -18.456 1.00 93.06 182 TYR A O 1
ATOM 1465 N N . GLY A 1 183 ? 6.418 2.185 -17.697 1.00 88.00 183 GLY A N 1
ATOM 1466 C CA . GLY A 1 183 ? 7.475 1.501 -16.946 1.00 88.00 183 GLY A CA 1
ATOM 1467 C C . GLY A 1 183 ? 8.701 1.086 -17.770 1.00 88.00 183 GLY A C 1
ATOM 1468 O O . GLY A 1 183 ? 9.771 0.885 -17.199 1.00 88.00 183 GLY A O 1
ATOM 1469 N N . GLY A 1 184 ? 8.568 0.994 -19.097 1.00 89.44 184 GLY A N 1
ATOM 1470 C CA . GLY A 1 184 ? 9.682 0.740 -20.018 1.00 89.44 184 GLY A CA 1
ATOM 1471 C C . GLY A 1 184 ? 10.565 1.961 -20.308 1.00 89.44 184 GLY A C 1
ATOM 1472 O O . GLY A 1 184 ? 11.631 1.808 -20.901 1.00 89.44 184 GLY A O 1
ATOM 1473 N N . ILE A 1 185 ? 10.150 3.166 -19.905 1.00 91.81 185 ILE A N 1
ATOM 1474 C CA . ILE A 1 185 ? 10.907 4.401 -20.118 1.00 91.81 185 ILE A CA 1
ATOM 1475 C C . ILE A 1 185 ? 11.800 4.664 -18.904 1.00 91.81 185 ILE A C 1
ATOM 1477 O O . ILE A 1 185 ? 11.338 4.744 -17.765 1.00 91.81 185 ILE A O 1
ATOM 1481 N N . PHE A 1 186 ? 13.098 4.855 -19.151 1.00 90.88 186 PHE A N 1
ATOM 1482 C CA . PHE A 1 186 ? 14.086 5.083 -18.094 1.00 90.88 186 PHE A CA 1
ATOM 1483 C C . PHE A 1 186 ? 13.732 6.270 -17.187 1.00 90.88 186 PHE A C 1
ATOM 1485 O O . PHE A 1 186 ? 13.791 6.138 -15.967 1.00 90.88 186 PHE A O 1
ATOM 1492 N N . SER A 1 187 ? 13.334 7.414 -17.758 1.00 90.69 187 SER A N 1
ATOM 1493 C CA . SER A 1 187 ? 12.974 8.605 -16.975 1.00 90.69 187 SER A CA 1
ATOM 1494 C C . SER A 1 187 ? 11.800 8.349 -16.032 1.00 90.69 187 SER A C 1
ATOM 1496 O O . SER A 1 187 ? 11.808 8.830 -14.903 1.00 90.69 187 SER A O 1
ATOM 1498 N N . ASP A 1 188 ? 10.829 7.547 -16.459 1.00 92.50 188 ASP A N 1
ATOM 1499 C CA . ASP A 1 188 ? 9.656 7.202 -15.661 1.00 92.50 188 ASP A CA 1
ATOM 1500 C C . ASP A 1 188 ? 10.012 6.215 -14.547 1.00 92.50 188 ASP A C 1
ATOM 1502 O O . ASP A 1 188 ? 9.641 6.415 -13.386 1.00 92.50 188 ASP A O 1
ATOM 1506 N N . ALA A 1 189 ? 10.795 5.180 -14.863 1.00 90.31 189 ALA A N 1
ATOM 1507 C CA . ALA A 1 189 ? 11.325 4.251 -13.867 1.00 90.31 189 ALA A CA 1
ATOM 1508 C C . ALA A 1 189 ? 12.170 4.981 -12.808 1.00 90.31 189 ALA A C 1
ATOM 1510 O O . ALA A 1 189 ? 12.025 4.732 -11.607 1.00 90.31 189 ALA A O 1
ATOM 1511 N N . PHE A 1 190 ? 12.994 5.933 -13.241 1.00 90.94 190 PHE A N 1
ATOM 1512 C CA . PHE A 1 190 ? 13.814 6.761 -12.369 1.00 90.94 190 PHE A CA 1
ATOM 1513 C C . PHE A 1 190 ? 12.967 7.701 -11.502 1.00 90.94 190 PHE A C 1
ATOM 1515 O O . PHE A 1 190 ? 13.141 7.730 -10.283 1.00 90.94 190 PHE A O 1
ATOM 1522 N N . ASN A 1 191 ? 11.987 8.400 -12.080 1.00 93.00 191 ASN A N 1
ATOM 1523 C CA . ASN A 1 191 ? 11.062 9.250 -11.326 1.00 93.00 191 ASN A CA 1
ATOM 1524 C C . ASN A 1 191 ? 10.280 8.455 -10.273 1.00 93.00 191 ASN A C 1
ATOM 1526 O O . ASN A 1 191 ? 10.107 8.928 -9.146 1.00 93.00 191 ASN A O 1
ATOM 1530 N N . LYS A 1 192 ? 9.858 7.229 -10.598 1.00 90.50 192 LYS A N 1
ATOM 1531 C CA . LYS A 1 192 ? 9.217 6.314 -9.646 1.00 90.50 192 LYS A CA 1
ATOM 1532 C C . LYS A 1 192 ? 10.161 5.925 -8.509 1.00 90.50 192 LYS A C 1
ATOM 1534 O O . LYS A 1 192 ? 9.778 6.047 -7.347 1.00 90.50 192 LYS A O 1
ATOM 1539 N N . ALA A 1 193 ? 11.388 5.507 -8.821 1.00 87.19 193 ALA A N 1
ATOM 1540 C CA . ALA A 1 193 ? 12.384 5.125 -7.815 1.00 87.19 193 ALA A CA 1
ATOM 1541 C C . ALA A 1 193 ? 12.742 6.290 -6.873 1.00 87.19 193 ALA A C 1
ATOM 1543 O O . ALA A 1 193 ? 12.892 6.103 -5.668 1.00 87.19 193 ALA A O 1
ATOM 1544 N N . MET A 1 194 ? 12.793 7.510 -7.409 1.00 87.12 194 MET A N 1
ATOM 1545 C CA . MET A 1 194 ? 13.071 8.740 -6.661 1.00 87.12 194 MET A CA 1
ATOM 1546 C C . MET A 1 194 ? 11.914 9.218 -5.780 1.00 87.12 194 MET A C 1
ATOM 1548 O O . MET A 1 194 ? 12.083 10.131 -4.960 1.00 87.12 194 MET A O 1
ATOM 1552 N N . GLY A 1 195 ? 10.724 8.641 -5.960 1.00 89.50 195 GLY A N 1
ATOM 1553 C CA . GLY A 1 195 ? 9.486 9.169 -5.403 1.00 89.50 195 GLY A CA 1
ATOM 1554 C C . GLY A 1 195 ? 9.139 10.564 -5.937 1.00 89.50 195 GLY A C 1
ATOM 1555 O O . GLY A 1 195 ? 8.541 11.356 -5.215 1.00 89.50 195 GLY A O 1
ATOM 1556 N N . ASN A 1 196 ? 9.538 10.866 -7.175 1.00 94.69 196 ASN A N 1
ATOM 1557 C CA . ASN A 1 196 ? 9.306 12.122 -7.896 1.00 94.69 196 ASN A CA 1
ATOM 1558 C C . ASN A 1 196 ? 8.023 12.072 -8.750 1.00 94.69 196 ASN A C 1
ATOM 1560 O O . ASN A 1 196 ? 7.924 12.704 -9.797 1.00 94.69 196 ASN A O 1
ATOM 1564 N N . CYS A 1 197 ? 7.055 11.256 -8.346 1.00 93.50 197 CYS A N 1
ATOM 1565 C CA . CYS A 1 197 ? 5.781 11.118 -9.034 1.00 93.50 197 CYS A CA 1
ATOM 1566 C C . CYS A 1 197 ? 4.671 11.666 -8.136 1.00 93.50 197 CYS A C 1
ATOM 1568 O O . CYS A 1 197 ? 4.547 11.274 -6.972 1.00 93.50 197 CYS A O 1
ATOM 1570 N N . PHE A 1 198 ? 3.858 12.573 -8.676 1.00 91.81 198 PHE A N 1
ATOM 1571 C CA . PHE A 1 198 ? 2.801 13.276 -7.952 1.00 91.81 198 PHE A CA 1
ATOM 1572 C C . PHE A 1 198 ? 1.500 13.300 -8.753 1.00 91.81 198 PHE A C 1
ATOM 1574 O O . PHE A 1 198 ? 1.512 13.419 -9.973 1.00 91.81 198 PHE A O 1
ATOM 1581 N N . ARG A 1 199 ? 0.359 13.212 -8.059 1.00 87.94 199 ARG A N 1
ATOM 1582 C CA . ARG A 1 199 ? -0.969 13.232 -8.701 1.00 87.94 199 ARG A CA 1
ATOM 1583 C C . ARG A 1 199 ? -1.374 14.605 -9.231 1.00 87.94 199 ARG A C 1
ATOM 1585 O O . ARG A 1 199 ? -2.252 14.690 -10.074 1.00 87.94 199 ARG A O 1
ATOM 1592 N N . THR A 1 200 ? -0.801 15.677 -8.686 1.00 87.06 200 THR A N 1
ATOM 1593 C CA . THR A 1 200 ? -1.162 17.050 -9.052 1.00 87.06 200 THR A CA 1
ATOM 1594 C C . THR A 1 200 ? 0.068 17.940 -9.106 1.00 87.06 200 THR A C 1
ATOM 1596 O O . THR A 1 200 ? 1.034 17.739 -8.362 1.00 87.06 200 THR A O 1
ATOM 1599 N N . GLU A 1 201 ? -0.010 18.981 -9.932 1.00 90.88 201 GLU A N 1
ATOM 1600 C CA . GLU A 1 201 ? 1.027 20.006 -10.044 1.00 90.88 201 GLU A CA 1
ATOM 1601 C C . GLU A 1 201 ? 1.310 20.684 -8.692 1.00 90.88 201 GLU A C 1
ATOM 1603 O O . GLU A 1 201 ? 2.464 20.900 -8.328 1.0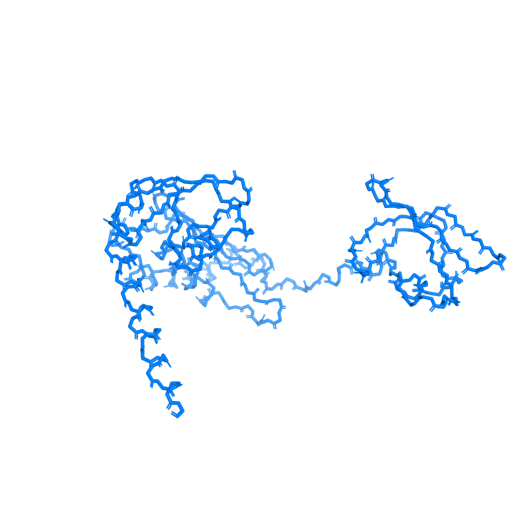0 90.88 201 GLU A O 1
ATOM 1608 N N . LYS A 1 202 ? 0.265 20.975 -7.904 1.00 87.00 202 LYS A N 1
ATOM 1609 C CA . LYS A 1 202 ? 0.398 21.589 -6.573 1.00 87.00 202 LYS A CA 1
ATOM 1610 C C . LYS A 1 202 ? 1.242 20.725 -5.635 1.00 87.00 202 LYS A C 1
ATOM 1612 O O . LYS A 1 202 ? 2.159 21.234 -4.995 1.00 87.00 202 LYS A O 1
ATOM 1617 N N . VAL A 1 203 ? 0.962 19.421 -5.579 1.00 83.31 203 VAL A N 1
ATOM 1618 C CA . VAL A 1 203 ? 1.722 18.493 -4.729 1.00 83.31 203 VAL A CA 1
ATOM 1619 C C . VAL A 1 203 ? 3.168 18.379 -5.212 1.00 83.31 203 VAL A C 1
ATOM 1621 O O . VAL A 1 203 ? 4.068 18.308 -4.376 1.00 83.31 203 VAL A O 1
ATOM 1624 N N . ALA A 1 204 ? 3.415 18.421 -6.525 1.00 91.12 204 ALA A N 1
ATOM 1625 C CA . ALA A 1 204 ? 4.776 18.480 -7.051 1.00 91.12 204 ALA A CA 1
ATOM 1626 C C . ALA A 1 204 ? 5.509 19.743 -6.563 1.00 91.12 204 ALA A C 1
ATOM 1628 O O . ALA A 1 204 ? 6.595 19.629 -5.993 1.00 91.12 204 ALA A O 1
ATOM 1629 N N . LYS A 1 205 ? 4.888 20.930 -6.679 1.00 91.25 205 LYS A N 1
ATOM 1630 C CA . LYS A 1 205 ? 5.467 22.206 -6.205 1.00 91.25 205 LYS A CA 1
ATOM 1631 C C . LYS A 1 205 ? 5.844 22.159 -4.725 1.00 91.25 205 LYS A C 1
ATOM 1633 O O . LYS A 1 205 ? 6.956 22.536 -4.378 1.00 91.25 205 LYS A O 1
ATOM 1638 N N . GLU A 1 206 ? 4.961 21.642 -3.871 1.00 87.50 206 GLU A N 1
ATOM 1639 C CA . GLU A 1 206 ? 5.212 21.515 -2.425 1.00 87.50 206 GLU A CA 1
ATOM 1640 C C . GLU A 1 206 ? 6.383 20.578 -2.080 1.00 87.50 206 GLU A C 1
ATOM 1642 O O . GLU A 1 206 ? 6.957 20.685 -1.001 1.00 87.50 206 GLU A O 1
ATOM 1647 N N . ASN A 1 207 ? 6.735 19.641 -2.967 1.00 87.81 207 ASN A N 1
ATOM 1648 C CA . ASN A 1 207 ? 7.818 18.680 -2.746 1.00 87.81 207 ASN A CA 1
ATOM 1649 C C . ASN A 1 207 ? 9.110 19.032 -3.505 1.00 87.81 207 ASN A C 1
ATOM 1651 O O . ASN A 1 207 ? 10.071 18.262 -3.430 1.00 87.81 207 ASN A O 1
ATOM 1655 N N . LYS A 1 208 ? 9.154 20.169 -4.215 1.00 92.31 208 LYS A N 1
ATOM 1656 C CA . LYS A 1 208 ? 10.277 20.568 -5.077 1.00 92.31 208 LYS A CA 1
ATOM 1657 C C . LYS A 1 208 ? 11.626 20.463 -4.371 1.00 92.31 208 LYS A C 1
ATOM 1659 O O . LYS A 1 208 ? 12.493 19.723 -4.831 1.00 92.31 208 LYS A O 1
ATOM 1664 N N . ASP A 1 209 ? 11.781 21.149 -3.244 1.00 90.00 209 ASP A N 1
ATOM 1665 C CA . ASP A 1 209 ? 13.075 21.250 -2.558 1.00 90.00 209 ASP A CA 1
ATOM 1666 C C . ASP A 1 209 ? 13.558 19.883 -2.059 1.00 90.00 209 ASP A C 1
ATOM 1668 O O . ASP A 1 209 ? 14.730 19.531 -2.187 1.00 90.00 209 ASP A O 1
ATOM 1672 N N . LYS A 1 210 ? 12.624 19.052 -1.581 1.00 89.12 210 LYS A N 1
ATOM 1673 C CA . LYS A 1 210 ? 12.910 17.685 -1.137 1.00 89.12 210 LYS A CA 1
ATOM 1674 C C . LYS A 1 210 ? 13.404 16.800 -2.282 1.00 89.12 210 LYS A C 1
ATOM 1676 O O . LYS A 1 210 ? 14.307 15.990 -2.079 1.00 89.12 210 LYS A O 1
ATOM 1681 N N . ILE A 1 211 ? 12.808 16.921 -3.468 1.00 92.44 211 ILE A N 1
ATOM 1682 C CA . ILE A 1 211 ? 13.227 16.156 -4.645 1.00 92.44 211 ILE A CA 1
ATOM 1683 C C . ILE A 1 211 ? 14.582 16.642 -5.167 1.00 92.44 211 ILE A C 1
ATOM 1685 O O . ILE A 1 211 ? 15.453 15.813 -5.428 1.00 92.44 211 ILE A O 1
ATOM 1689 N N . MET A 1 212 ? 14.794 17.957 -5.254 1.00 93.81 212 MET A N 1
ATOM 1690 C CA . MET A 1 212 ? 16.076 18.526 -5.683 1.00 93.81 212 MET A CA 1
ATOM 1691 C C . MET A 1 212 ? 17.224 18.084 -4.766 1.00 93.81 212 MET A C 1
ATOM 1693 O O . MET A 1 212 ? 18.237 17.590 -5.257 1.00 93.81 212 MET A O 1
ATOM 1697 N N . ALA A 1 213 ? 17.027 18.118 -3.444 1.00 90.75 213 ALA A N 1
ATOM 1698 C CA . ALA A 1 213 ? 18.021 17.636 -2.483 1.00 90.75 213 ALA A CA 1
ATOM 1699 C C . ALA A 1 213 ? 18.361 16.141 -2.663 1.00 90.75 213 ALA A C 1
ATOM 1701 O O . ALA A 1 213 ? 19.513 15.732 -2.503 1.00 90.75 213 ALA A O 1
ATOM 1702 N N . ARG A 1 214 ? 17.377 15.302 -3.024 1.00 89.75 214 ARG A N 1
ATOM 1703 C CA . ARG A 1 214 ? 17.630 13.886 -3.345 1.00 89.75 214 ARG A CA 1
ATOM 1704 C C . ARG A 1 214 ? 18.462 13.732 -4.616 1.00 89.75 214 ARG A C 1
ATOM 1706 O O . ARG A 1 214 ? 19.365 12.900 -4.628 1.00 89.75 214 ARG A O 1
ATOM 1713 N N . TYR A 1 215 ? 18.175 14.515 -5.658 1.00 91.56 215 TYR A N 1
ATOM 1714 C CA . TYR A 1 215 ? 18.957 14.494 -6.896 1.00 91.56 215 TYR A CA 1
ATOM 1715 C C . TYR A 1 215 ? 20.416 14.872 -6.654 1.00 91.56 215 TYR A C 1
ATOM 1717 O O . TYR A 1 215 ? 21.308 14.134 -7.065 1.00 91.56 215 TYR A O 1
ATOM 1725 N N . GLU A 1 216 ? 20.661 15.962 -5.928 1.00 91.19 216 GLU A N 1
ATOM 1726 C CA . GLU A 1 216 ? 22.019 16.391 -5.579 1.00 91.19 216 GLU A CA 1
ATOM 1727 C C . GLU A 1 216 ? 22.786 15.321 -4.797 1.00 91.19 216 GLU A C 1
ATOM 1729 O O . GLU A 1 216 ? 23.965 15.089 -5.053 1.00 91.19 216 GLU A O 1
ATOM 1734 N N . ASN A 1 217 ? 22.124 14.641 -3.857 1.00 89.88 217 ASN A N 1
ATOM 1735 C CA . ASN A 1 217 ? 22.757 13.573 -3.090 1.00 89.88 217 ASN A CA 1
ATOM 1736 C C . ASN A 1 217 ? 23.150 12.381 -3.982 1.00 89.88 217 ASN A C 1
ATOM 1738 O O . ASN A 1 217 ? 24.253 11.855 -3.870 1.00 89.88 217 ASN A O 1
ATOM 1742 N N . ILE A 1 218 ? 22.284 11.986 -4.918 1.00 88.44 218 ILE A N 1
ATOM 1743 C CA . ILE A 1 218 ? 22.587 10.894 -5.855 1.00 88.44 218 ILE A CA 1
ATOM 1744 C C . ILE A 1 218 ? 23.733 11.257 -6.791 1.00 88.44 218 ILE A C 1
ATOM 1746 O O . ILE A 1 218 ? 24.593 10.414 -7.028 1.00 88.44 218 ILE A O 1
ATOM 1750 N N . LEU A 1 219 ? 23.776 12.497 -7.284 1.00 88.81 219 LEU A N 1
ATOM 1751 C CA . LEU A 1 219 ? 24.891 12.971 -8.103 1.00 88.81 219 LEU A CA 1
ATOM 1752 C C . LEU A 1 219 ? 26.212 12.888 -7.332 1.00 88.81 219 LEU A C 1
ATOM 1754 O O . LEU A 1 219 ? 27.157 12.280 -7.825 1.00 88.81 219 LEU A O 1
ATOM 1758 N N . LYS A 1 220 ? 26.245 13.372 -6.083 1.00 89.81 220 LYS A N 1
ATOM 1759 C CA . LYS A 1 220 ? 27.431 13.266 -5.212 1.00 89.81 220 LYS A CA 1
ATOM 1760 C C . LYS A 1 220 ? 27.876 11.817 -5.005 1.00 89.81 220 LYS A C 1
ATOM 1762 O O . LYS A 1 220 ? 29.066 11.522 -5.068 1.00 89.81 220 LYS A O 1
ATOM 1767 N N . LEU A 1 221 ? 26.937 10.900 -4.764 1.00 85.62 221 LEU A N 1
ATOM 1768 C CA . LEU A 1 221 ? 27.247 9.475 -4.601 1.00 85.62 221 LEU A CA 1
ATOM 1769 C C . LEU A 1 221 ? 27.783 8.848 -5.896 1.00 85.62 221 LEU A C 1
ATOM 1771 O O . LEU A 1 221 ? 28.722 8.054 -5.848 1.00 85.62 221 LEU A O 1
ATOM 1775 N N . ALA A 1 222 ? 27.214 9.209 -7.047 1.00 85.00 222 ALA A N 1
ATOM 1776 C CA . ALA A 1 222 ? 27.683 8.740 -8.347 1.00 85.00 222 ALA A CA 1
ATOM 1777 C C . ALA A 1 222 ? 29.105 9.242 -8.650 1.00 85.00 222 ALA A C 1
ATOM 1779 O O . ALA A 1 222 ? 29.943 8.462 -9.097 1.00 85.00 222 ALA A O 1
ATOM 1780 N N . GLU A 1 223 ? 29.399 10.507 -8.343 1.00 87.69 223 GLU A N 1
ATOM 1781 C CA . GLU A 1 223 ? 30.734 11.099 -8.486 1.00 87.69 223 GLU A CA 1
ATOM 1782 C C . GLU A 1 223 ? 31.771 10.406 -7.592 1.00 87.69 223 GLU A C 1
ATOM 1784 O O . GLU A 1 223 ? 32.850 10.052 -8.066 1.00 87.69 223 GLU A O 1
ATOM 1789 N N . LEU A 1 224 ? 31.444 10.151 -6.320 1.00 81.81 224 LEU A N 1
ATOM 1790 C CA . LEU A 1 224 ? 32.335 9.444 -5.390 1.00 81.81 224 LEU A CA 1
ATOM 1791 C C . LEU A 1 224 ? 32.672 8.028 -5.874 1.00 81.81 224 LEU A C 1
ATOM 1793 O O . LEU A 1 224 ? 33.835 7.626 -5.838 1.00 81.81 224 LEU A O 1
ATOM 1797 N N . ASN A 1 225 ? 31.673 7.295 -6.371 1.00 73.38 225 ASN A N 1
ATOM 1798 C CA . ASN A 1 225 ? 31.878 5.949 -6.906 1.00 73.38 225 ASN A CA 1
ATOM 1799 C C . ASN A 1 225 ? 32.695 5.963 -8.206 1.00 73.38 225 ASN A C 1
ATOM 1801 O O . ASN A 1 225 ? 33.537 5.093 -8.399 1.00 73.38 225 ASN A O 1
ATOM 1805 N N . ALA A 1 226 ? 32.521 6.976 -9.059 1.00 73.62 226 ALA A N 1
ATOM 1806 C CA . ALA A 1 226 ? 33.304 7.126 -10.286 1.00 73.62 226 ALA A CA 1
ATOM 1807 C C . ALA A 1 226 ? 34.786 7.466 -10.023 1.00 73.62 226 ALA A C 1
ATOM 1809 O O . ALA A 1 226 ? 35.652 7.132 -10.830 1.00 73.62 226 ALA A O 1
ATOM 1810 N N . VAL A 1 227 ? 35.108 8.118 -8.898 1.00 60.41 227 VAL A N 1
ATOM 1811 C CA . VAL A 1 227 ? 36.500 8.415 -8.503 1.00 60.41 227 VAL A CA 1
ATOM 1812 C C . VAL A 1 227 ? 37.223 7.174 -7.960 1.00 60.41 227 VAL A C 1
ATOM 1814 O O . VAL A 1 227 ? 38.437 7.070 -8.131 1.00 60.41 227 VAL A O 1
ATOM 1817 N N . GLY A 1 228 ? 36.495 6.225 -7.362 1.00 54.91 228 GLY A N 1
ATOM 1818 C CA . GLY A 1 228 ? 37.036 4.947 -6.879 1.00 54.91 228 GLY A CA 1
ATOM 1819 C C . GLY A 1 228 ? 37.379 3.931 -7.977 1.00 54.91 228 GLY A C 1
ATOM 1820 O O . GLY A 1 228 ? 38.084 2.969 -7.695 1.00 54.91 228 GLY A O 1
ATOM 1821 N N . ASP A 1 229 ? 36.927 4.167 -9.212 1.00 52.25 229 ASP A N 1
ATOM 1822 C CA . ASP A 1 229 ? 37.108 3.286 -10.381 1.00 52.25 229 ASP A CA 1
ATOM 1823 C C . ASP A 1 229 ? 38.304 3.691 -11.271 1.00 52.25 229 ASP A C 1
ATOM 1825 O O . ASP A 1 229 ? 38.452 3.246 -12.412 1.00 52.25 229 ASP A O 1
ATOM 1829 N N . LYS A 1 230 ? 39.186 4.561 -10.763 1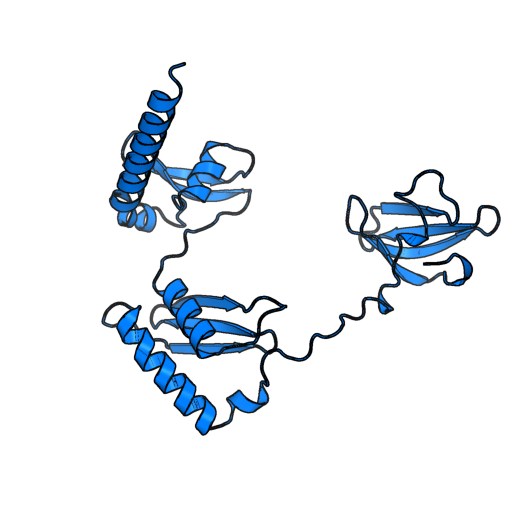.00 50.81 230 LYS A N 1
ATOM 1830 C CA . LYS A 1 230 ? 40.480 4.832 -11.398 1.00 50.81 230 LYS A CA 1
ATOM 1831 C C . LYS A 1 230 ? 41.445 3.697 -11.054 1.00 50.81 230 LYS A C 1
ATOM 1833 O O . LYS A 1 230 ? 42.073 3.729 -9.997 1.00 50.81 230 LYS A O 1
ATOM 1838 N N . GLY A 1 231 ? 41.500 2.698 -11.936 1.00 49.75 231 GLY A N 1
ATOM 1839 C CA . GLY A 1 231 ? 42.567 1.691 -11.974 1.00 49.75 231 GLY A CA 1
ATOM 1840 C C . GLY A 1 231 ? 43.957 2.292 -12.158 1.00 49.75 231 GLY A C 1
ATOM 1841 O O . GLY A 1 231 ? 44.059 3.435 -12.665 1.00 49.75 231 GLY A O 1
#

Foldseek 3Di:
DALVPDDFQFWKWAPAPDTFTFTFHDADPVQSKTWTAGPVSPDTAIAGCDDPDPRRHPVRIDGVVNPPPPPLFFLDDCVCVPPPVSVVVLVVLQVVQCVVQPDPPKHWPDWDADSQLKIWTAIPVGAIFIFGDDNPDRRDSSVRSNRRSNRSSPPQQDQDDQQGKWWFQDLVPLAIDIDGADCPDPVNVVCNVLSRTHPDRVVNNVCSVVSNVSVVVVVVVVVVVVVVPPD

Sequence (231 aa):
MKFEEAKIGMEVIWNGSTKMKGTITIIDTQDKSVLVVSDDKFFKLWFFDDSENPTFDLKTLKPYNSIQLTKKPPKFDIDLIDSKEFQSYVETVIAKYEKEFLPEGTCLTHVSIRKDGEIVVKDNSGKTGISKCHPDDAFNIEVGLQLAMKRLAERLPFIPKDGEEYYSILPTSGTVYSSVYYGGIFSDAFNKAMGNCFRTEKVAKENKDKIMARYENILKLAELNAVGDKG

pLDDT: mean 85.98, std 10.9, range [39.84, 96.69]